Protein AF-A0A7C4UEJ5-F1 (afdb_monomer_lite)

Radius of gyration: 32.89 Å; chains: 1; bounding box: 88×73×92 Å

Structure (mmCIF, N/CA/C/O backbone):
data_AF-A0A7C4UEJ5-F1
#
_entry.id   AF-A0A7C4UEJ5-F1
#
loop_
_atom_site.group_PDB
_atom_site.id
_atom_site.type_symbol
_atom_site.label_atom_id
_atom_site.label_alt_id
_atom_site.label_comp_id
_atom_site.label_asym_id
_atom_site.label_entity_id
_atom_site.label_seq_id
_atom_site.pdbx_PDB_ins_code
_atom_site.Cartn_x
_atom_site.Cartn_y
_atom_site.Cartn_z
_atom_site.occupancy
_atom_site.B_iso_or_equiv
_atom_site.auth_seq_id
_atom_site.auth_comp_id
_atom_site.auth_asym_id
_atom_site.auth_atom_id
_atom_site.pdbx_PDB_model_num
ATOM 1 N N . MET A 1 1 ? 24.994 17.354 15.025 1.00 53.81 1 MET A N 1
ATOM 2 C CA . MET A 1 1 ? 23.562 16.994 14.933 1.00 53.81 1 MET A CA 1
ATOM 3 C C . MET A 1 1 ? 23.304 15.938 15.990 1.00 53.81 1 MET A C 1
ATOM 5 O O . MET A 1 1 ? 24.002 14.934 15.973 1.00 53.81 1 MET A O 1
ATOM 9 N N . LEU A 1 2 ? 22.410 16.192 16.947 1.00 76.69 2 LEU A N 1
ATOM 10 C CA . LEU A 1 2 ? 22.119 15.233 18.018 1.00 76.69 2 LEU A CA 1
ATOM 11 C C . LEU A 1 2 ? 21.374 14.023 17.437 1.00 76.69 2 LEU A C 1
ATOM 13 O O . LEU A 1 2 ? 20.457 14.191 16.628 1.00 76.69 2 LEU A O 1
ATOM 17 N N . THR A 1 3 ? 21.789 12.815 17.819 1.00 83.62 3 THR A N 1
ATOM 18 C CA . THR A 1 3 ? 21.163 11.562 17.383 1.00 83.62 3 THR A CA 1
ATOM 19 C C . THR A 1 3 ? 19.689 11.563 17.802 1.00 83.62 3 THR A C 1
ATOM 21 O O . THR A 1 3 ? 19.404 11.797 18.979 1.00 83.62 3 THR A O 1
ATOM 24 N N . PRO A 1 4 ? 18.731 11.341 16.882 1.00 90.75 4 PRO A N 1
ATOM 25 C CA . PRO A 1 4 ? 17.319 11.310 17.239 1.00 90.75 4 PRO A CA 1
ATOM 26 C C . PRO A 1 4 ? 17.048 10.161 18.216 1.00 90.75 4 PRO A C 1
ATOM 28 O O . PRO A 1 4 ? 17.445 9.024 17.966 1.00 90.75 4 PRO A O 1
ATOM 31 N N . VAL A 1 5 ? 16.363 10.451 19.323 1.00 95.62 5 VAL A N 1
ATOM 32 C CA . VAL A 1 5 ? 15.940 9.423 20.280 1.00 95.62 5 VAL A CA 1
ATOM 33 C C . VAL A 1 5 ? 14.617 8.841 19.800 1.00 95.62 5 VAL A C 1
ATOM 35 O O . VAL A 1 5 ? 13.643 9.569 19.621 1.00 95.62 5 VAL A O 1
ATOM 38 N N . ILE A 1 6 ? 14.587 7.531 19.574 1.00 96.19 6 ILE A N 1
ATOM 39 C CA . ILE A 1 6 ? 13.392 6.802 19.144 1.00 96.19 6 ILE A CA 1
ATOM 40 C C . ILE A 1 6 ? 12.790 6.100 20.361 1.00 96.19 6 ILE A C 1
ATOM 42 O O . ILE A 1 6 ? 13.509 5.487 21.155 1.00 96.19 6 ILE A O 1
ATOM 46 N N . CYS A 1 7 ? 11.473 6.189 20.525 1.00 95.44 7 CYS A N 1
ATOM 47 C CA . CYS A 1 7 ? 10.776 5.491 21.589 1.00 95.44 7 CYS A CA 1
ATOM 48 C C . CYS A 1 7 ? 10.843 3.968 21.387 1.00 95.44 7 CYS A C 1
ATOM 50 O O . CYS A 1 7 ? 10.440 3.461 20.348 1.00 95.44 7 CYS A O 1
ATOM 52 N N . ARG A 1 8 ? 11.268 3.218 22.409 1.00 93.62 8 ARG A N 1
ATOM 53 C CA . ARG A 1 8 ? 11.261 1.744 22.425 1.00 93.62 8 ARG A CA 1
ATOM 54 C C . ARG A 1 8 ? 9.856 1.133 22.461 1.00 93.62 8 ARG A C 1
ATOM 56 O O . ARG A 1 8 ? 9.724 -0.057 22.215 1.00 93.62 8 ARG A O 1
ATOM 63 N N . GLY A 1 9 ? 8.844 1.922 22.826 1.00 89.25 9 GLY A N 1
ATOM 64 C CA . GLY A 1 9 ? 7.444 1.502 22.855 1.00 89.25 9 GLY A CA 1
ATOM 65 C C . GLY A 1 9 ? 6.787 1.627 21.484 1.00 89.25 9 GLY A C 1
ATOM 66 O O . GLY A 1 9 ? 6.533 0.622 20.837 1.00 89.25 9 GLY A O 1
ATOM 67 N N . CYS A 1 10 ? 6.527 2.861 21.042 1.00 88.00 10 CYS A N 1
ATOM 68 C CA . CYS A 1 10 ? 5.802 3.131 19.793 1.00 88.00 10 CYS A CA 1
ATOM 69 C C . CYS A 1 10 ? 6.692 3.379 18.563 1.00 88.00 10 CYS A C 1
ATOM 71 O O . CYS A 1 10 ? 6.177 3.580 17.469 1.00 88.00 10 CYS A O 1
ATOM 73 N N . GLY A 1 11 ? 8.021 3.435 18.704 1.00 88.31 11 GLY A N 1
ATOM 74 C CA . GLY A 1 11 ? 8.919 3.722 17.577 1.00 88.31 11 GLY A CA 1
ATOM 75 C C . GLY A 1 11 ? 8.883 5.170 17.071 1.00 88.31 11 GLY A C 1
ATOM 76 O O . GLY A 1 11 ? 9.598 5.500 16.125 1.00 88.31 11 GLY A O 1
ATOM 77 N N . GLN A 1 12 ? 8.096 6.057 17.685 1.00 91.50 12 GLN A N 1
ATOM 78 C CA . GLN A 1 12 ? 8.082 7.470 17.314 1.00 91.50 12 GLN A CA 1
ATOM 79 C C . GLN A 1 12 ? 9.347 8.199 17.783 1.00 91.50 12 GLN A C 1
ATOM 81 O O . GLN A 1 12 ? 9.970 7.845 18.791 1.00 91.50 12 GLN A O 1
ATOM 86 N N . ARG A 1 13 ? 9.725 9.252 17.052 1.00 95.25 13 ARG A N 1
ATOM 87 C CA . ARG A 1 13 ? 10.823 10.144 17.435 1.00 95.25 13 ARG A CA 1
ATOM 88 C C . ARG A 1 13 ? 10.389 10.989 18.633 1.00 95.25 13 ARG A C 1
ATOM 90 O O . ARG A 1 13 ? 9.375 11.670 18.568 1.00 95.25 13 ARG A O 1
ATOM 97 N N . LEU A 1 14 ? 11.164 10.947 19.711 1.00 96.44 14 LEU A N 1
ATOM 98 C CA . LEU A 1 14 ? 10.897 11.719 20.920 1.00 96.44 14 LEU A CA 1
ATOM 99 C C . LEU A 1 14 ? 11.497 13.118 20.793 1.00 96.44 14 LEU A C 1
ATOM 101 O O . LEU A 1 14 ? 12.710 13.267 20.623 1.00 96.44 14 LEU A O 1
ATOM 105 N N . GLU A 1 15 ? 10.648 14.133 20.911 1.00 95.38 15 GLU A N 1
ATOM 106 C CA . GLU A 1 15 ? 11.082 15.510 21.128 1.00 95.38 15 GLU A CA 1
ATOM 107 C C . GLU A 1 15 ? 11.466 15.674 22.601 1.00 95.38 15 GLU A C 1
ATOM 109 O O . GLU A 1 15 ? 10.699 15.331 23.503 1.00 95.38 15 GLU A O 1
ATOM 114 N N . ILE A 1 16 ? 12.694 16.126 22.852 1.00 95.44 16 ILE A N 1
ATOM 115 C CA . ILE A 1 16 ? 13.196 16.349 24.209 1.00 95.44 16 ILE A CA 1
ATOM 116 C C . ILE A 1 16 ? 12.851 17.793 24.573 1.00 95.44 16 ILE A C 1
ATOM 118 O O . ILE A 1 16 ? 13.359 18.691 23.900 1.00 95.44 16 ILE A O 1
ATOM 122 N N . PRO A 1 17 ? 12.020 18.034 25.603 1.00 92.81 17 PRO A N 1
ATOM 123 C CA . PRO A 1 17 ? 11.699 19.387 26.036 1.00 92.81 17 PRO A CA 1
ATOM 124 C C . PRO A 1 17 ? 12.971 20.157 26.393 1.00 92.81 17 PRO A C 1
ATOM 126 O O . PRO A 1 17 ? 13.898 19.597 26.993 1.00 92.81 17 PRO A O 1
ATOM 129 N N . GLU A 1 18 ? 13.008 21.443 26.054 1.00 88.94 18 GLU A N 1
ATOM 130 C CA . GLU A 1 18 ? 14.111 22.317 26.445 1.00 88.94 18 GLU A CA 1
ATOM 131 C C . GLU A 1 18 ? 14.251 22.325 27.978 1.00 88.94 18 GLU A C 1
ATOM 133 O O . GLU A 1 18 ? 13.270 22.456 28.710 1.00 88.94 18 GLU A O 1
ATOM 138 N N . GLY A 1 19 ? 15.471 22.102 28.479 1.00 87.75 19 GLY A N 1
ATOM 139 C CA . GLY A 1 19 ? 15.749 22.012 29.919 1.00 87.75 19 GLY A CA 1
ATOM 140 C C . GLY A 1 19 ? 15.538 20.632 30.567 1.00 87.75 19 GLY A C 1
ATOM 141 O O . GLY A 1 19 ? 15.726 20.495 31.778 1.00 87.75 19 GLY A O 1
ATOM 142 N N . HIS A 1 20 ? 15.198 19.579 29.811 1.00 93.12 20 HIS A N 1
ATOM 143 C CA . HIS A 1 20 ? 15.070 18.228 30.376 1.00 93.12 20 HIS A CA 1
ATOM 144 C C . HIS A 1 20 ? 16.437 17.627 30.747 1.00 93.12 20 HIS A C 1
ATOM 146 O O . HIS A 1 20 ? 17.209 17.216 29.887 1.00 93.12 20 HIS A O 1
ATOM 152 N N . SER A 1 21 ? 16.735 17.531 32.045 1.00 92.62 21 SER A N 1
ATOM 153 C CA . SER A 1 21 ? 18.043 17.081 32.564 1.00 92.62 21 SER A CA 1
ATOM 154 C C . SER A 1 21 ? 18.073 15.634 33.083 1.00 92.62 21 SER A C 1
ATOM 156 O O . SER A 1 21 ? 19.119 15.138 33.517 1.00 92.62 21 SER A O 1
ATOM 158 N N . ARG A 1 22 ? 16.934 14.930 33.063 1.00 95.69 22 ARG A N 1
ATOM 159 C CA . ARG A 1 22 ? 16.818 13.556 33.581 1.00 95.69 22 ARG A CA 1
ATOM 160 C C . ARG A 1 22 ? 17.254 12.536 32.530 1.00 95.69 22 ARG A C 1
ATOM 162 O O . ARG A 1 22 ? 16.922 12.666 31.361 1.00 95.69 22 ARG A O 1
ATOM 169 N N . SER A 1 23 ? 17.899 11.451 32.961 1.00 96.69 23 SER A N 1
ATOM 170 C CA . SER A 1 23 ? 18.338 10.351 32.080 1.00 96.69 23 SER A CA 1
ATOM 171 C C . SER A 1 23 ? 17.195 9.536 31.461 1.00 96.69 23 SER A C 1
ATOM 173 O O . SER A 1 23 ? 17.426 8.753 30.543 1.00 96.69 23 SER A O 1
ATOM 175 N N . LYS A 1 24 ? 15.964 9.707 31.957 1.00 97.19 24 LYS A N 1
ATOM 176 C CA . LYS A 1 24 ? 14.761 9.033 31.464 1.00 97.19 24 LYS A CA 1
ATOM 177 C C . LYS A 1 24 ? 13.768 10.064 30.941 1.00 97.19 24 LYS A C 1
ATOM 179 O O . LYS A 1 24 ? 13.490 11.053 31.622 1.00 97.19 24 LYS A O 1
ATOM 184 N N . LEU A 1 25 ? 13.212 9.810 29.761 1.00 96.94 25 LEU A N 1
ATOM 185 C CA . LEU A 1 25 ? 12.148 10.601 29.149 1.00 96.94 25 LEU A CA 1
ATOM 186 C C . LEU A 1 25 ? 10.919 9.714 28.937 1.00 96.94 25 LEU A C 1
ATOM 188 O O . LEU A 1 25 ? 11.020 8.613 28.392 1.00 96.94 25 LEU A O 1
ATOM 192 N N . ARG A 1 26 ? 9.753 10.182 29.382 1.00 97.00 26 ARG A N 1
ATOM 193 C CA . ARG A 1 26 ? 8.483 9.491 29.147 1.00 97.00 26 ARG A CA 1
ATOM 194 C C . ARG A 1 26 ? 7.975 9.859 27.756 1.00 97.00 26 ARG A C 1
ATOM 196 O O . ARG A 1 26 ? 7.898 11.040 27.441 1.00 97.00 26 ARG A O 1
ATOM 203 N N . CYS A 1 27 ? 7.638 8.868 26.934 1.00 95.19 27 CYS A N 1
ATOM 204 C CA . CYS A 1 27 ? 6.994 9.121 25.647 1.00 95.19 27 CYS A CA 1
ATOM 205 C C . CYS A 1 27 ? 5.613 9.755 25.861 1.00 95.19 27 CYS A C 1
ATOM 207 O O . CYS A 1 27 ? 4.838 9.236 26.667 1.00 95.19 27 CYS A O 1
ATOM 209 N N . ALA A 1 28 ? 5.319 10.848 25.150 1.00 94.06 28 ALA A N 1
ATOM 210 C CA . ALA A 1 28 ? 4.027 11.530 25.225 1.00 94.06 28 ALA A CA 1
ATOM 211 C C . ALA A 1 28 ? 2.875 10.660 24.689 1.00 94.06 28 ALA A C 1
ATOM 213 O O . ALA A 1 28 ? 1.790 10.689 25.259 1.00 94.06 28 ALA A O 1
ATOM 214 N N . GLU A 1 29 ? 3.143 9.835 23.672 1.00 90.81 29 GLU A N 1
ATOM 215 C CA . GLU A 1 29 ? 2.134 8.985 23.031 1.00 90.81 29 GLU A CA 1
ATOM 216 C C . GLU A 1 29 ? 1.874 7.694 23.818 1.00 90.81 29 GLU A C 1
ATOM 218 O O . GLU A 1 29 ? 0.768 7.439 24.285 1.00 90.81 29 GLU A O 1
ATOM 223 N N . CYS A 1 30 ? 2.908 6.868 24.025 1.00 88.69 30 CYS A N 1
ATOM 224 C CA . CYS A 1 30 ? 2.725 5.525 24.587 1.00 88.69 30 CYS A CA 1
ATOM 225 C C . CYS A 1 30 ? 3.049 5.417 26.087 1.00 88.69 30 CYS A C 1
ATOM 227 O O . CYS A 1 30 ? 2.926 4.346 26.678 1.00 88.69 30 CYS A O 1
ATOM 229 N N . GLY A 1 31 ? 3.539 6.490 26.718 1.00 93.56 31 GLY A N 1
ATOM 230 C CA . GLY A 1 31 ? 3.836 6.531 28.153 1.00 93.56 31 GLY A CA 1
ATOM 231 C C . GLY A 1 31 ? 5.050 5.714 28.620 1.00 93.56 31 GLY A C 1
ATOM 232 O O . GLY A 1 31 ? 5.366 5.762 29.811 1.00 93.56 31 GLY A O 1
ATOM 233 N N . VAL A 1 32 ? 5.741 4.997 27.725 1.00 96.25 32 VAL A N 1
ATOM 234 C CA . VAL A 1 32 ? 6.940 4.197 28.038 1.00 96.25 32 VAL A CA 1
ATOM 235 C C . VAL A 1 32 ? 8.116 5.116 28.372 1.00 96.25 32 VAL A C 1
ATOM 237 O O . VAL A 1 32 ? 8.336 6.133 27.708 1.00 96.25 32 VAL A O 1
ATOM 240 N N . PHE A 1 33 ? 8.893 4.754 29.393 1.00 97.25 33 PHE A N 1
ATOM 241 C CA . PHE A 1 33 ? 10.129 5.453 29.743 1.00 97.25 33 PHE A CA 1
ATOM 242 C C . PHE A 1 33 ? 11.281 4.997 28.848 1.00 97.25 33 PHE A C 1
ATOM 244 O O . PHE A 1 33 ? 11.581 3.809 28.757 1.00 97.25 33 PHE A O 1
ATOM 251 N N . ASN A 1 34 ? 11.945 5.959 28.217 1.00 97.38 34 ASN A N 1
ATOM 252 C CA . ASN A 1 34 ? 13.088 5.745 27.342 1.00 97.38 34 ASN A CA 1
ATOM 253 C C . ASN A 1 34 ? 14.333 6.324 28.002 1.00 97.38 34 ASN A C 1
ATOM 255 O O . ASN A 1 34 ? 14.299 7.434 28.534 1.00 97.38 34 ASN A O 1
ATOM 259 N N . GLU A 1 35 ? 15.421 5.562 27.987 1.00 97.25 35 GLU A N 1
ATOM 260 C CA . GLU A 1 35 ? 16.714 6.022 28.485 1.00 97.25 35 GLU A CA 1
ATOM 261 C C . GLU A 1 35 ? 17.403 6.851 27.401 1.00 97.25 35 GLU A C 1
ATOM 263 O O . GLU A 1 35 ? 17.569 6.396 26.268 1.00 97.25 35 GLU A O 1
ATOM 268 N N . LEU A 1 36 ? 17.772 8.082 27.748 1.00 96.94 36 LEU A N 1
ATOM 269 C CA . LEU A 1 36 ? 18.525 8.966 26.869 1.00 96.94 36 LEU A CA 1
ATOM 270 C C . LEU A 1 36 ? 20.002 8.526 26.850 1.00 96.94 36 LEU A C 1
ATOM 272 O O . LEU A 1 36 ? 20.541 8.182 27.907 1.00 96.94 36 LEU A O 1
ATOM 276 N N . PRO A 1 37 ? 20.684 8.545 25.688 1.00 95.69 37 PRO A N 1
ATOM 277 C CA . PRO A 1 37 ? 22.125 8.306 25.619 1.00 95.69 37 PRO A CA 1
ATOM 278 C C . PRO A 1 37 ? 22.892 9.256 26.548 1.00 95.69 37 PRO A C 1
ATOM 280 O O . PRO A 1 37 ? 22.548 10.436 26.635 1.00 95.69 37 PRO A O 1
ATOM 283 N N . LYS A 1 38 ? 23.939 8.762 27.221 1.00 95.25 38 LYS A N 1
ATOM 284 C CA . LYS A 1 38 ? 24.720 9.557 28.189 1.00 95.25 38 LYS A CA 1
ATOM 285 C C . LYS A 1 38 ? 25.264 10.847 27.567 1.00 95.25 38 LYS A C 1
ATOM 287 O O . LYS A 1 38 ? 25.046 11.911 28.131 1.00 95.25 38 LYS A O 1
ATOM 292 N N . ASP A 1 39 ? 25.807 10.763 26.353 1.00 94.88 39 ASP A N 1
ATOM 293 C CA . ASP A 1 39 ? 26.353 11.910 25.611 1.00 94.88 39 ASP A CA 1
ATOM 294 C C . ASP A 1 39 ? 25.321 13.035 25.406 1.00 94.88 39 ASP A C 1
ATOM 296 O O . ASP A 1 39 ? 25.647 14.220 25.460 1.00 94.88 39 ASP A O 1
ATOM 300 N N . LEU A 1 40 ? 24.050 12.670 25.205 1.00 94.12 40 LEU A N 1
ATOM 301 C CA . LEU A 1 40 ? 22.951 13.617 25.029 1.00 94.12 40 LEU A CA 1
ATOM 302 C C . LEU A 1 40 ? 22.553 14.269 26.357 1.00 94.12 40 LEU A C 1
ATOM 304 O O . LEU A 1 40 ? 22.293 15.468 26.403 1.00 94.12 40 LEU A O 1
ATOM 308 N N . VAL A 1 41 ? 22.534 13.487 27.439 1.00 95.00 41 VAL A N 1
ATOM 309 C CA . VAL A 1 41 ? 22.268 13.989 28.795 1.00 95.00 41 VAL A CA 1
ATOM 310 C C . VAL A 1 41 ? 23.369 14.955 29.233 1.00 95.00 41 VAL A C 1
ATOM 312 O O . VAL A 1 41 ? 23.067 16.004 29.797 1.00 95.00 41 VAL A O 1
ATOM 315 N N . ASP A 1 42 ? 24.629 14.638 28.945 1.00 94.69 42 ASP A N 1
ATOM 316 C CA . ASP A 1 42 ? 25.767 15.490 29.288 1.00 94.69 42 ASP A CA 1
ATOM 317 C C . ASP A 1 42 ? 25.762 16.788 28.465 1.00 94.69 42 ASP A C 1
ATOM 319 O O . ASP A 1 42 ? 26.010 17.859 29.018 1.00 94.69 42 ASP A O 1
ATOM 323 N N . HIS A 1 43 ? 25.363 16.731 27.188 1.00 92.69 43 HIS A N 1
ATOM 324 C CA . HIS A 1 43 ? 25.160 17.921 26.354 1.00 92.69 43 HIS A CA 1
ATOM 325 C C . HIS A 1 43 ? 24.017 18.824 26.858 1.00 92.69 43 HIS A C 1
ATOM 327 O O . HIS A 1 43 ? 24.131 20.047 26.830 1.00 92.69 43 HIS A O 1
ATOM 333 N N . LEU A 1 44 ? 22.903 18.247 27.322 1.00 92.69 44 LEU A N 1
ATOM 334 C CA . LEU A 1 44 ? 21.782 19.013 27.888 1.00 92.69 44 LEU A CA 1
ATOM 335 C C . LEU A 1 44 ? 22.138 19.650 29.237 1.00 92.69 44 LEU A C 1
ATOM 337 O O . LEU A 1 44 ? 21.632 20.717 29.572 1.00 92.69 44 LEU A O 1
ATOM 341 N N . LYS A 1 45 ? 23.026 19.014 30.008 1.00 93.19 45 LYS A N 1
ATOM 342 C CA . LYS A 1 45 ? 23.544 19.572 31.263 1.00 93.19 45 LYS A CA 1
ATOM 343 C C . LYS A 1 45 ? 24.555 20.693 31.044 1.00 93.19 45 LYS A C 1
ATOM 345 O O . LYS A 1 45 ? 24.582 21.619 31.846 1.00 93.19 45 LYS A O 1
ATOM 350 N N . SER A 1 46 ? 25.390 20.606 30.007 1.00 93.44 46 SER A N 1
ATOM 351 C CA . SER A 1 46 ? 26.399 21.631 29.711 1.00 93.44 46 SER A CA 1
ATOM 352 C C . SER A 1 46 ? 25.820 22.868 29.024 1.00 93.44 46 SER A C 1
ATOM 354 O O . SER A 1 46 ? 26.376 23.950 29.177 1.00 93.44 46 SER A O 1
ATOM 356 N N . ASN A 1 47 ? 24.685 22.724 28.336 1.00 90.69 47 ASN A N 1
ATOM 357 C CA . ASN A 1 47 ? 23.933 23.819 27.726 1.00 90.69 47 ASN A CA 1
ATOM 358 C C . ASN A 1 47 ? 22.530 23.927 28.345 1.00 90.69 47 ASN A C 1
ATOM 360 O O . ASN A 1 47 ? 21.546 23.579 27.682 1.00 90.69 47 ASN A O 1
ATOM 364 N N . PRO A 1 48 ? 22.405 24.378 29.610 1.00 84.38 48 PRO A N 1
ATOM 365 C CA . PRO A 1 48 ? 21.097 24.645 30.186 1.00 84.38 48 PRO A CA 1
ATOM 366 C C . PRO A 1 48 ? 20.401 25.714 29.341 1.00 84.38 48 PRO A C 1
ATOM 368 O O . PRO A 1 48 ? 20.973 26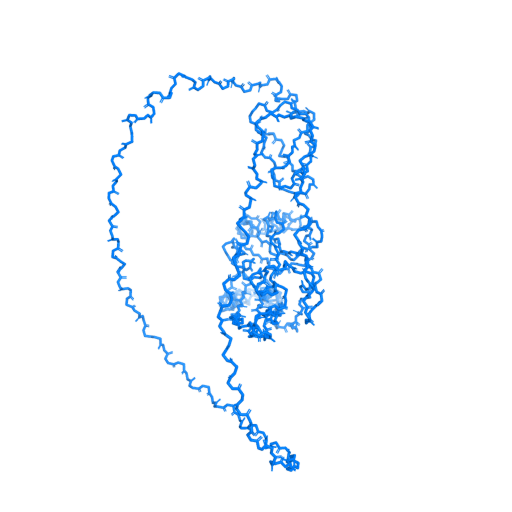.773 29.074 1.00 84.38 48 PRO A O 1
ATOM 371 N N . ALA A 1 49 ? 19.175 25.422 28.901 1.00 82.44 49 ALA A N 1
ATOM 372 C CA . ALA A 1 49 ? 18.341 26.422 28.249 1.00 82.44 49 ALA A CA 1
ATOM 373 C C . ALA A 1 49 ? 18.244 27.654 29.170 1.00 82.44 49 ALA A C 1
ATOM 375 O O . ALA A 1 49 ? 18.164 27.476 30.394 1.00 82.44 49 ALA A O 1
ATOM 376 N N . PRO A 1 50 ? 18.292 28.884 28.623 1.00 80.88 50 PRO A N 1
ATOM 377 C CA . PRO A 1 50 ? 18.105 30.082 29.426 1.00 80.88 50 PRO A CA 1
ATOM 378 C C . PRO A 1 50 ? 16.812 29.916 30.221 1.00 80.88 50 PRO A C 1
ATOM 380 O O . PRO A 1 50 ? 15.784 29.540 29.655 1.00 80.88 50 PRO A O 1
ATOM 383 N N . ALA A 1 51 ? 16.898 30.106 31.542 1.00 73.94 51 ALA A N 1
ATOM 384 C CA . ALA A 1 51 ? 15.746 29.959 32.420 1.00 73.94 51 ALA A CA 1
ATOM 385 C C . ALA A 1 51 ? 14.588 30.770 31.822 1.00 73.94 51 ALA A C 1
ATOM 387 O O . ALA A 1 51 ? 14.830 31.916 31.428 1.00 73.94 51 ALA A O 1
ATOM 388 N N . PRO A 1 52 ? 13.375 30.195 31.700 1.00 69.44 52 PRO A N 1
ATOM 389 C CA . PRO A 1 52 ? 12.237 30.938 31.191 1.00 69.44 52 PRO A CA 1
ATOM 390 C C . PRO A 1 52 ? 12.106 32.182 32.061 1.00 69.44 52 PRO A C 1
ATOM 392 O O . PRO A 1 52 ? 11.845 32.081 33.260 1.00 69.44 52 PRO A O 1
ATOM 395 N N . THR A 1 53 ? 12.385 33.345 31.472 1.00 68.12 53 THR A N 1
ATOM 396 C CA . THR A 1 53 ? 12.163 34.639 32.109 1.00 68.12 53 THR A CA 1
ATOM 397 C C . THR A 1 53 ? 10.732 34.625 32.615 1.00 68.12 53 THR A C 1
ATOM 399 O O . THR A 1 53 ? 9.812 34.382 31.831 1.00 68.12 53 THR A O 1
ATOM 402 N N . SER A 1 54 ? 10.576 34.774 33.930 1.00 61.34 54 SER A N 1
ATOM 403 C CA . SER A 1 54 ? 9.298 34.741 34.631 1.00 61.34 54 SER A CA 1
ATOM 404 C C . SER A 1 54 ? 8.269 35.559 33.857 1.00 61.34 54 SER A C 1
ATOM 406 O O . SER A 1 54 ? 8.440 36.754 33.636 1.00 61.34 54 SER A O 1
ATOM 408 N N . ILE A 1 55 ? 7.202 34.890 33.422 1.00 59.19 55 ILE A N 1
ATOM 409 C CA . ILE A 1 55 ? 6.113 35.451 32.604 1.00 59.19 55 ILE A CA 1
ATOM 410 C C . ILE A 1 55 ? 5.282 36.489 33.398 1.00 59.19 55 ILE A C 1
ATOM 412 O O . ILE A 1 55 ? 4.352 37.093 32.870 1.00 59.19 55 ILE A O 1
ATOM 416 N N . GLU A 1 56 ? 5.637 36.753 34.656 1.00 58.28 56 GLU A N 1
ATOM 417 C CA . GLU A 1 56 ? 4.886 37.621 35.565 1.00 58.28 56 GLU A CA 1
ATOM 418 C C . GLU A 1 56 ? 4.906 39.111 35.168 1.00 58.28 56 GLU A C 1
ATOM 420 O O . GLU A 1 56 ? 3.962 39.816 35.511 1.00 58.28 56 GLU A O 1
ATOM 425 N N . ASP A 1 57 ? 5.854 39.574 34.341 1.00 55.94 57 ASP A N 1
ATOM 426 C CA . ASP A 1 57 ? 5.955 41.004 33.984 1.00 55.94 57 ASP A CA 1
ATOM 427 C C . ASP A 1 57 ? 5.314 41.409 32.637 1.00 55.94 57 ASP A C 1
ATOM 429 O O . ASP A 1 57 ? 5.283 42.593 32.315 1.00 55.94 57 ASP A O 1
ATOM 433 N N . ASN A 1 58 ? 4.757 40.481 31.840 1.00 53.03 58 ASN A N 1
ATOM 434 C CA . ASN A 1 58 ? 4.208 40.799 30.499 1.00 53.03 58 ASN A CA 1
ATOM 435 C C . ASN A 1 58 ? 2.721 40.451 30.290 1.00 53.03 58 ASN A C 1
ATOM 437 O O . ASN A 1 58 ? 2.205 40.542 29.175 1.00 53.03 58 ASN A O 1
ATOM 441 N N . ALA A 1 59 ? 1.990 40.093 31.349 1.00 55.34 59 ALA A N 1
ATOM 442 C CA . ALA A 1 59 ? 0.555 39.806 31.244 1.00 55.34 59 ALA A CA 1
ATOM 443 C C . ALA A 1 59 ? -0.310 41.057 30.972 1.00 55.34 59 ALA A C 1
ATOM 445 O O . ALA A 1 59 ? -1.436 40.924 30.495 1.00 55.34 59 ALA A O 1
ATOM 446 N N . ALA A 1 60 ? 0.202 42.264 31.243 1.00 57.62 60 ALA A N 1
ATOM 447 C CA . ALA A 1 60 ? -0.537 43.511 31.030 1.00 57.62 60 ALA A CA 1
ATOM 448 C C . ALA A 1 60 ? -0.519 43.995 29.565 1.00 57.62 60 ALA A C 1
ATOM 450 O O . ALA A 1 60 ? -1.523 44.532 29.102 1.00 57.62 60 ALA A O 1
ATOM 451 N N . ASP A 1 61 ? 0.561 43.750 28.814 1.00 55.41 61 ASP A N 1
ATOM 452 C CA . ASP A 1 61 ? 0.698 44.256 27.436 1.00 55.41 61 ASP A CA 1
ATOM 453 C C . ASP A 1 61 ? 0.015 43.367 26.379 1.00 55.41 61 ASP A C 1
ATOM 455 O O . ASP A 1 61 ? -0.371 43.840 25.313 1.00 55.41 61 ASP A O 1
ATOM 459 N N . LEU A 1 62 ? -0.236 42.086 26.673 1.00 56.75 62 LEU A N 1
ATOM 460 C CA . LEU A 1 62 ? -0.845 41.153 25.709 1.00 56.75 62 LEU A CA 1
ATOM 461 C C . LEU A 1 62 ? -2.381 41.239 25.607 1.00 56.75 62 LEU A C 1
ATOM 463 O O . LEU A 1 62 ? -2.981 40.560 24.772 1.00 56.75 62 LEU A O 1
ATOM 467 N N . LEU A 1 63 ? -3.032 42.077 26.422 1.00 58.66 63 LEU A N 1
ATOM 468 C CA . LEU A 1 63 ? -4.484 42.307 26.365 1.00 58.66 63 LEU A CA 1
ATOM 469 C C . LEU A 1 63 ? -4.884 43.555 25.557 1.00 58.66 63 LEU A C 1
ATOM 471 O O . LEU A 1 63 ? -6.066 43.704 25.250 1.00 58.66 63 LEU A O 1
ATOM 475 N N . ALA A 1 64 ? -3.939 44.422 25.177 1.00 59.12 64 ALA A N 1
ATOM 476 C CA . ALA A 1 64 ? -4.243 45.685 24.495 1.00 59.12 64 ALA A CA 1
ATOM 477 C C . ALA A 1 64 ? -4.354 45.575 22.960 1.00 59.12 64 ALA A C 1
ATOM 479 O O . ALA A 1 64 ? -4.958 46.444 22.338 1.00 59.12 64 ALA A O 1
ATOM 480 N N . ASP A 1 65 ? -3.842 44.498 22.355 1.00 51.81 65 ASP A N 1
ATOM 481 C CA . ASP A 1 65 ? -3.649 44.404 20.898 1.00 51.81 65 ASP A CA 1
ATOM 482 C C . ASP A 1 65 ? -4.503 43.325 20.207 1.00 51.81 65 ASP A C 1
ATOM 484 O O . ASP A 1 65 ? -4.159 42.828 19.134 1.00 51.81 65 ASP A O 1
ATOM 488 N N . GLN A 1 66 ? -5.656 42.949 20.777 1.00 53.06 66 GLN A N 1
ATOM 489 C CA . GLN A 1 66 ? -6.626 42.141 20.027 1.00 53.06 66 GLN A CA 1
ATOM 490 C C . GLN A 1 66 ? -7.375 43.024 19.013 1.00 53.06 66 GLN A C 1
ATOM 492 O O . GLN A 1 66 ? -8.212 43.837 19.417 1.00 53.06 66 GLN A O 1
ATOM 497 N N . PRO A 1 67 ? -7.143 42.874 17.692 1.00 60.91 67 PRO A N 1
ATOM 498 C CA . PRO A 1 67 ? -7.935 43.583 16.700 1.00 60.91 67 PRO A CA 1
ATOM 499 C C . PRO A 1 67 ? -9.405 43.145 16.801 1.00 60.91 67 PRO A C 1
ATOM 501 O O . PRO A 1 67 ? -9.686 41.979 17.103 1.00 60.91 67 PRO A O 1
ATOM 504 N N . PRO A 1 68 ? -10.362 44.048 16.523 1.00 59.25 68 PRO A N 1
ATOM 505 C CA . PRO A 1 68 ? -11.780 43.753 16.654 1.00 59.25 68 PRO A CA 1
ATOM 506 C C . PRO A 1 68 ? -12.146 42.525 15.820 1.00 59.25 68 PRO A C 1
ATOM 508 O O . PRO A 1 68 ? -11.864 42.451 14.621 1.00 59.25 68 PRO A O 1
ATOM 511 N N . VAL A 1 69 ? -12.786 41.559 16.482 1.00 51.31 69 VAL A N 1
ATOM 512 C CA . VAL A 1 69 ? -13.296 40.322 15.891 1.00 51.31 69 VAL A CA 1
ATOM 513 C C . VAL A 1 69 ? -14.158 40.677 14.681 1.00 51.31 69 VAL A C 1
ATOM 515 O O . VAL A 1 69 ? -15.284 41.160 14.801 1.00 51.31 69 VAL A O 1
ATOM 518 N N . ARG A 1 70 ? -13.599 40.456 13.488 1.00 53.53 70 ARG A N 1
ATOM 519 C CA . ARG A 1 70 ? -14.265 40.687 12.208 1.00 53.53 70 ARG A CA 1
ATOM 520 C C . ARG A 1 70 ? -15.527 39.830 12.166 1.00 53.53 70 ARG A C 1
ATOM 522 O O . ARG A 1 70 ? -15.449 38.601 12.187 1.00 53.53 70 ARG A O 1
ATOM 529 N N . ALA A 1 71 ? -16.684 40.491 12.127 1.00 52.00 71 ALA A N 1
ATOM 530 C CA . ALA A 1 71 ? -17.988 39.851 12.033 1.00 52.00 71 ALA A CA 1
ATOM 531 C C . ALA A 1 71 ? -17.981 38.783 10.927 1.00 52.00 71 ALA A C 1
ATOM 533 O O . ALA A 1 71 ? -17.547 39.048 9.803 1.00 52.00 71 ALA A O 1
ATOM 534 N N . LYS A 1 72 ? -18.441 37.570 11.267 1.00 48.81 72 LYS A N 1
ATOM 535 C CA . LYS A 1 72 ? -18.568 36.428 10.351 1.00 48.81 72 LYS A CA 1
ATOM 536 C C . LYS A 1 72 ? -19.338 36.852 9.101 1.00 48.81 72 LYS A C 1
ATOM 538 O O . LYS A 1 72 ? -20.565 36.904 9.094 1.00 48.81 72 LYS A O 1
ATOM 543 N N . GLN A 1 73 ? -18.601 37.118 8.030 1.00 48.59 73 GLN A N 1
ATOM 544 C CA . GLN A 1 73 ? -19.156 37.319 6.706 1.00 48.59 73 GLN A CA 1
ATOM 545 C C . GLN A 1 73 ? -19.690 35.960 6.237 1.00 48.59 73 GLN A C 1
ATOM 547 O O . GLN A 1 73 ? -18.931 35.007 6.047 1.00 48.59 73 GLN A O 1
ATOM 552 N N . LYS A 1 74 ? -21.019 35.856 6.141 1.00 49.16 74 LYS A N 1
ATOM 553 C CA . LYS A 1 74 ? -21.752 34.704 5.610 1.00 49.16 74 LYS A CA 1
ATOM 554 C C . LYS A 1 74 ? -21.258 34.453 4.185 1.00 49.16 74 LYS A C 1
ATOM 556 O O . LYS A 1 74 ? -21.638 35.156 3.256 1.00 49.16 74 LYS A O 1
ATOM 561 N N . ARG A 1 75 ? -20.343 33.495 4.037 1.00 45.91 75 ARG A N 1
ATOM 562 C CA . ARG A 1 75 ? -19.802 33.076 2.746 1.00 45.91 75 ARG A CA 1
ATOM 563 C C . ARG A 1 75 ? -20.917 32.347 2.000 1.00 45.91 75 ARG A C 1
ATOM 565 O O . ARG A 1 75 ? -21.185 31.182 2.280 1.00 45.91 75 ARG A O 1
ATOM 572 N N . GLU A 1 76 ? -21.590 33.055 1.098 1.00 45.59 76 GLU A N 1
ATOM 573 C CA . GLU A 1 76 ? -22.381 32.431 0.042 1.00 45.59 76 GLU A CA 1
ATOM 574 C C . GLU A 1 76 ? -21.449 31.523 -0.757 1.00 45.59 76 GLU A C 1
ATOM 576 O O . GLU A 1 76 ? -20.459 31.957 -1.348 1.00 45.59 76 GLU A O 1
ATOM 581 N N . VAL A 1 77 ? -21.726 30.226 -0.677 1.00 50.19 77 VAL A N 1
ATOM 582 C CA . VAL A 1 77 ? -21.073 29.214 -1.495 1.00 50.19 77 VAL A CA 1
ATOM 583 C C . VAL A 1 77 ? -21.587 29.428 -2.920 1.00 50.19 77 VAL A C 1
ATOM 585 O O . VAL A 1 77 ? -22.802 29.358 -3.120 1.00 50.19 77 VAL A O 1
ATOM 588 N N . PRO A 1 78 ? -20.720 29.707 -3.911 1.00 45.88 78 PRO A N 1
ATOM 589 C CA . PRO A 1 78 ? -21.149 29.781 -5.297 1.00 45.88 78 PRO A CA 1
ATOM 590 C C . PRO A 1 78 ? -21.756 28.436 -5.679 1.00 45.88 78 PRO A C 1
ATOM 592 O O . PRO A 1 78 ? -21.141 27.393 -5.452 1.00 45.88 78 PRO A O 1
ATOM 595 N N . ALA A 1 79 ? -22.966 28.463 -6.233 1.00 50.19 79 ALA A N 1
ATOM 596 C CA . ALA A 1 79 ? -23.619 27.294 -6.792 1.00 50.19 79 ALA A CA 1
ATOM 597 C C . ALA A 1 79 ? -22.743 26.729 -7.919 1.00 50.19 79 ALA A C 1
ATOM 599 O O . ALA A 1 79 ? -22.759 27.214 -9.050 1.00 50.19 79 ALA A O 1
ATOM 600 N N . THR A 1 80 ? -21.937 25.721 -7.594 1.00 42.12 80 THR A N 1
ATOM 601 C CA . THR A 1 80 ? -21.185 24.955 -8.578 1.00 42.12 80 THR A CA 1
ATOM 602 C C . THR A 1 80 ? -22.203 24.215 -9.433 1.00 42.12 80 THR A C 1
ATOM 604 O O . THR A 1 80 ? -22.871 23.297 -8.959 1.00 42.12 80 THR A O 1
ATOM 607 N N . ALA A 1 81 ? -22.356 24.661 -10.678 1.00 45.81 81 ALA A N 1
ATOM 608 C CA . ALA A 1 81 ? -23.197 24.023 -11.673 1.00 45.81 81 ALA A CA 1
ATOM 609 C C . ALA A 1 81 ? -22.796 22.548 -11.809 1.00 45.81 81 ALA A C 1
ATOM 611 O O . ALA A 1 81 ? -21.701 22.214 -12.264 1.00 45.81 81 ALA A O 1
ATOM 612 N N . SER A 1 82 ? -23.692 21.671 -11.366 1.00 46.72 82 SER A N 1
ATOM 613 C CA . SER A 1 82 ? -23.588 20.227 -11.496 1.00 46.72 82 SER A CA 1
ATOM 614 C C . SER A 1 82 ? -23.456 19.871 -12.974 1.00 46.72 82 SER A C 1
ATOM 616 O O . SER A 1 82 ? -24.382 20.086 -13.758 1.00 46.72 82 SER A O 1
ATOM 618 N N . ALA A 1 83 ? -22.309 19.320 -13.363 1.00 46.09 83 ALA A N 1
ATOM 619 C CA . ALA A 1 83 ? -22.157 18.690 -14.666 1.00 46.09 83 ALA A CA 1
ATOM 620 C C . ALA A 1 83 ? -23.213 17.573 -14.823 1.00 46.09 83 ALA A C 1
ATOM 622 O O . ALA A 1 83 ? -23.485 16.854 -13.853 1.00 46.09 83 ALA A O 1
ATOM 623 N N . PRO A 1 84 ? -23.825 17.406 -16.010 1.00 47.09 84 PRO A N 1
ATOM 624 C CA . PRO A 1 84 ? -24.835 16.383 -16.232 1.00 47.09 84 PRO A CA 1
ATOM 625 C C . PRO A 1 84 ? -24.209 14.997 -16.061 1.00 47.09 84 PRO A C 1
ATOM 627 O O . PRO A 1 84 ? -23.394 14.551 -16.868 1.00 47.09 84 PRO A O 1
ATOM 630 N N . VAL A 1 85 ? -24.605 14.314 -14.987 1.00 52.16 85 VAL A N 1
ATOM 631 C CA . VAL A 1 85 ? -24.304 12.902 -14.756 1.00 52.16 85 VAL A CA 1
ATOM 632 C C . VAL A 1 85 ? -24.880 12.116 -15.929 1.00 52.16 85 VAL A C 1
ATOM 634 O O . VAL A 1 85 ? -26.096 12.063 -16.128 1.00 52.16 85 VAL A O 1
ATOM 637 N N . ALA A 1 86 ? -23.994 11.531 -16.734 1.00 55.00 86 ALA A N 1
ATOM 638 C CA . ALA A 1 86 ? -24.368 10.624 -17.803 1.00 55.00 86 ALA A CA 1
ATOM 639 C C . ALA A 1 86 ? -25.209 9.485 -17.210 1.00 55.00 86 ALA A C 1
ATOM 641 O O . ALA A 1 86 ? -24.747 8.748 -16.338 1.00 55.00 86 ALA A O 1
ATOM 642 N N . LYS A 1 87 ? -26.462 9.376 -17.671 1.00 48.88 87 LYS A N 1
ATOM 643 C CA . LYS A 1 87 ? -27.401 8.314 -17.300 1.00 48.88 87 LYS A CA 1
ATOM 644 C C . LYS A 1 87 ? -26.724 6.959 -17.512 1.00 48.88 87 LYS A C 1
ATOM 646 O O . LYS A 1 87 ? -26.510 6.538 -18.648 1.00 48.88 87 LYS A O 1
ATOM 651 N N . ALA A 1 88 ? -26.381 6.293 -16.413 1.00 52.97 88 ALA A N 1
ATOM 652 C CA . ALA A 1 88 ? -25.943 4.909 -16.434 1.00 52.97 88 ALA A CA 1
ATOM 653 C C . ALA A 1 88 ? -27.031 4.062 -17.111 1.00 52.97 88 ALA A C 1
ATOM 655 O O . ALA A 1 88 ? -28.218 4.209 -16.807 1.00 52.97 88 ALA A O 1
ATOM 656 N N . LYS A 1 89 ? -26.627 3.209 -18.060 1.00 62.03 89 LYS A N 1
ATOM 657 C CA . LYS A 1 89 ? -27.527 2.242 -18.699 1.00 62.03 89 LYS A CA 1
ATOM 658 C C . LYS A 1 89 ? -28.236 1.417 -17.612 1.00 62.03 89 LYS A C 1
ATOM 660 O O . LYS A 1 89 ? -27.563 1.006 -16.664 1.00 62.03 89 LYS A O 1
ATOM 665 N N . PRO A 1 90 ? -29.548 1.149 -17.747 1.00 57.06 90 PRO A N 1
ATOM 666 C CA . PRO A 1 90 ? -30.269 0.292 -16.818 1.00 57.06 90 PRO A CA 1
ATOM 667 C C . PRO A 1 90 ? -29.580 -1.069 -16.759 1.00 57.06 90 PRO A C 1
ATOM 669 O O . PRO A 1 90 ? -29.409 -1.732 -17.784 1.00 57.06 90 PRO A O 1
ATOM 672 N N . VAL A 1 91 ? -29.157 -1.465 -15.561 1.00 67.75 91 VAL A N 1
ATOM 673 C CA . VAL A 1 91 ? -28.772 -2.848 -15.292 1.00 67.75 91 VAL A CA 1
ATOM 674 C C . VAL A 1 91 ? -30.036 -3.689 -15.505 1.00 67.75 91 VAL A C 1
ATOM 676 O O . VAL A 1 91 ? -31.077 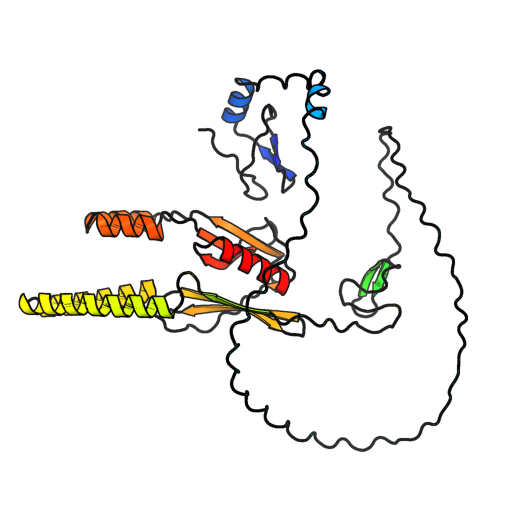-3.332 -14.945 1.00 67.75 91 VAL A O 1
ATOM 679 N N . PRO A 1 92 ? -30.000 -4.745 -16.340 1.00 70.56 92 PRO A N 1
ATOM 680 C CA . PRO A 1 92 ? -31.159 -5.599 -16.548 1.00 70.56 92 PRO A CA 1
ATOM 681 C C . PRO A 1 92 ? -31.633 -6.159 -15.198 1.00 70.56 92 PRO A C 1
ATOM 683 O O . PRO A 1 92 ? -30.793 -6.523 -14.367 1.00 70.56 92 PRO A O 1
ATOM 686 N N . PRO A 1 93 ? -32.954 -6.190 -14.950 1.00 71.69 93 PRO A N 1
ATOM 687 C CA . PRO A 1 93 ? -33.496 -6.653 -13.685 1.00 71.69 93 PRO A CA 1
ATOM 688 C C . PRO A 1 93 ? -33.030 -8.090 -13.407 1.00 71.69 93 PRO A C 1
ATOM 690 O O . PRO A 1 93 ? -32.958 -8.899 -14.338 1.00 71.69 93 PRO A O 1
ATOM 693 N N . PRO A 1 94 ? -32.683 -8.413 -12.149 1.00 70.25 94 PRO A N 1
ATOM 694 C CA . PRO A 1 94 ? -32.312 -9.768 -11.773 1.00 70.25 94 PRO A CA 1
ATOM 695 C C . PRO A 1 94 ? -33.447 -10.726 -12.139 1.00 70.25 94 PRO A C 1
ATOM 697 O O . PRO A 1 94 ? -34.621 -10.417 -11.924 1.00 70.25 94 PRO A O 1
ATOM 700 N N . ALA A 1 95 ? -33.077 -11.870 -12.719 1.00 71.88 95 ALA A N 1
ATOM 701 C CA . ALA A 1 95 ? -34.017 -12.921 -13.076 1.00 71.88 95 ALA A CA 1
ATOM 702 C C . ALA A 1 95 ? -34.921 -13.254 -11.871 1.00 71.88 95 ALA A C 1
ATOM 704 O O . ALA A 1 95 ? -34.413 -13.329 -10.744 1.00 71.88 95 ALA A O 1
ATOM 705 N N . PRO A 1 96 ? -36.239 -13.423 -12.085 1.00 72.38 96 PRO A N 1
ATOM 706 C CA . PRO A 1 96 ? -37.173 -13.701 -11.006 1.00 72.38 96 PRO A CA 1
ATOM 707 C C . PRO A 1 96 ? -36.740 -14.966 -10.248 1.00 72.38 96 PRO A C 1
ATOM 709 O O . PRO A 1 96 ? -36.363 -15.956 -10.883 1.00 72.38 96 PRO A O 1
ATOM 712 N N . PRO A 1 97 ? -36.748 -14.939 -8.903 1.00 69.75 97 PRO A N 1
ATOM 713 C CA . PRO A 1 97 ? -36.422 -16.110 -8.105 1.00 69.75 97 PRO A CA 1
ATOM 714 C C . PRO A 1 97 ? -37.387 -17.249 -8.440 1.00 69.75 97 PRO A C 1
ATOM 716 O O . PRO A 1 97 ? -38.585 -17.026 -8.620 1.00 69.75 97 PRO A O 1
ATOM 719 N N . ALA A 1 98 ? -36.838 -18.461 -8.543 1.00 70.44 98 ALA A N 1
ATOM 720 C CA . ALA A 1 98 ? -37.614 -19.676 -8.752 1.00 70.44 98 ALA A CA 1
ATOM 721 C C . ALA A 1 98 ? -38.759 -19.765 -7.721 1.00 70.44 98 ALA A C 1
ATOM 723 O O . ALA A 1 98 ? -38.548 -19.392 -6.561 1.00 70.44 98 ALA A O 1
ATOM 724 N N . PRO A 1 99 ? -39.956 -20.227 -8.129 1.00 68.25 99 PRO A N 1
ATOM 725 C CA . PRO A 1 99 ? -41.115 -20.279 -7.252 1.00 68.25 99 PRO A CA 1
ATOM 726 C C . PRO A 1 99 ? -40.807 -21.121 -6.001 1.00 68.25 99 PRO A C 1
ATOM 728 O O . PRO A 1 99 ? -40.219 -22.201 -6.123 1.00 68.25 99 PRO A O 1
ATOM 731 N N . PRO A 1 100 ? -41.154 -20.627 -4.800 1.00 63.34 100 PRO A N 1
ATOM 732 C CA . PRO A 1 100 ? -40.954 -21.359 -3.560 1.00 63.34 100 PRO A CA 1
ATOM 733 C C . PRO A 1 100 ? -41.785 -22.643 -3.571 1.00 63.34 100 PRO A C 1
ATOM 735 O O . PRO A 1 100 ? -42.954 -22.633 -3.952 1.00 63.34 100 PRO A O 1
ATOM 738 N N . ALA A 1 101 ? -41.160 -23.744 -3.154 1.00 63.44 101 ALA A N 1
ATOM 739 C CA . ALA A 1 101 ? -41.841 -25.009 -2.935 1.00 63.44 101 ALA A CA 1
ATOM 740 C C . ALA A 1 101 ? -42.986 -24.812 -1.930 1.00 63.44 101 ALA A C 1
ATOM 742 O O . ALA A 1 101 ? -42.781 -24.247 -0.853 1.00 63.44 101 ALA A O 1
ATOM 743 N N . GLU A 1 102 ? -44.176 -25.263 -2.321 1.00 56.78 102 GLU A N 1
ATOM 744 C CA . GLU A 1 102 ? -45.415 -25.195 -1.554 1.00 56.78 102 GLU A CA 1
ATOM 745 C C . GLU A 1 102 ? -45.231 -25.830 -0.171 1.00 56.78 102 GLU A C 1
ATOM 747 O O . GLU A 1 102 ? -45.043 -27.039 -0.028 1.00 56.78 102 GLU A O 1
ATOM 752 N N . THR A 1 103 ? -45.284 -25.001 0.868 1.00 59.06 103 THR A N 1
ATOM 753 C CA . THR A 1 103 ? -45.517 -25.464 2.235 1.00 59.06 103 THR A CA 1
ATOM 754 C C . THR A 1 103 ? -47.018 -25.660 2.460 1.00 59.06 103 THR A C 1
ATOM 756 O O . THR A 1 103 ? -47.801 -24.808 2.033 1.00 59.06 103 THR A O 1
ATOM 759 N N . PRO A 1 104 ? -47.430 -26.745 3.138 1.00 63.78 104 PRO A N 1
ATOM 760 C CA . PRO A 1 104 ? -48.834 -27.053 3.385 1.00 63.78 104 PRO A CA 1
ATOM 761 C C . PRO A 1 104 ? -49.503 -26.012 4.301 1.00 63.78 104 PRO A C 1
ATOM 763 O O . PRO A 1 104 ? -48.825 -25.400 5.133 1.00 63.78 104 PRO A O 1
ATOM 766 N N . PRO A 1 105 ? -50.827 -25.814 4.165 1.00 53.91 105 PRO A N 1
ATOM 767 C CA . PRO A 1 105 ? -51.566 -24.783 4.883 1.00 53.91 105 PRO A CA 1
ATOM 768 C C . PRO A 1 105 ? -51.614 -25.103 6.379 1.00 53.91 105 PRO A C 1
ATOM 770 O O . PRO A 1 105 ? -52.086 -26.167 6.783 1.00 53.91 105 PRO A O 1
ATOM 773 N N . LEU A 1 106 ? -51.126 -24.173 7.203 1.00 49.56 106 LEU A N 1
ATOM 774 C CA . LEU A 1 106 ? -51.350 -24.191 8.643 1.00 49.56 106 LEU A CA 1
ATOM 775 C C . LEU A 1 106 ? -52.554 -23.295 8.948 1.00 49.56 106 LEU A C 1
ATOM 777 O O . LEU A 1 106 ? -52.573 -22.129 8.564 1.00 49.56 106 LEU A O 1
ATOM 781 N N . ASN A 1 107 ? -53.544 -23.896 9.601 1.00 44.88 107 ASN A N 1
ATOM 782 C CA . ASN A 1 107 ? -54.859 -23.350 9.911 1.00 44.88 107 ASN A CA 1
ATOM 783 C C . ASN A 1 107 ? -54.827 -21.946 10.536 1.00 44.88 107 ASN A C 1
ATOM 785 O O . ASN A 1 107 ? -54.211 -21.727 11.581 1.00 44.88 107 ASN A O 1
ATOM 789 N N . GLU A 1 108 ? -55.582 -21.039 9.919 1.00 53.75 108 GLU A N 1
ATOM 790 C CA . GLU A 1 108 ? -56.179 -19.878 10.568 1.00 53.75 108 GLU A CA 1
ATOM 791 C C . GLU A 1 108 ? -57.310 -20.368 11.473 1.00 53.75 108 GLU A C 1
ATOM 793 O O . GLU A 1 108 ? -58.276 -20.932 10.979 1.00 53.75 108 GLU A O 1
ATOM 798 N N . ASP A 1 109 ? -57.168 -20.189 12.785 1.00 54.59 109 ASP A N 1
ATOM 799 C CA . ASP A 1 109 ? -58.290 -20.009 13.713 1.00 54.59 109 ASP A CA 1
ATOM 800 C C . ASP A 1 109 ? -57.734 -19.725 15.110 1.00 54.59 109 ASP A C 1
ATOM 802 O O . ASP A 1 109 ? -57.383 -20.644 15.847 1.00 54.59 109 ASP A O 1
ATOM 806 N N . SER A 1 110 ? -57.625 -18.445 15.482 1.00 49.31 110 SER A N 1
ATOM 807 C CA . SER A 1 110 ? -57.509 -17.985 16.880 1.00 49.31 110 SER A CA 1
ATOM 808 C C . SER A 1 110 ? -57.774 -16.480 16.980 1.00 49.31 110 SER A C 1
ATOM 810 O O . SER A 1 110 ? -56.870 -15.654 17.044 1.00 49.31 110 SER A O 1
ATOM 812 N N . LYS A 1 111 ? -59.067 -16.168 16.897 1.00 44.97 111 LYS A N 1
ATOM 813 C CA . LYS A 1 111 ? -59.858 -15.275 17.756 1.00 44.97 111 LYS A CA 1
ATOM 814 C C . LYS A 1 111 ? -59.132 -14.230 18.628 1.00 44.97 111 LYS A C 1
ATOM 816 O O . LYS A 1 111 ? -58.294 -14.548 19.464 1.00 44.97 111 LYS A O 1
ATOM 821 N N . GLU A 1 112 ? -59.611 -13.001 18.452 1.00 54.09 112 GLU A N 1
ATOM 822 C CA . GLU A 1 112 ? -59.506 -11.802 19.289 1.00 54.09 112 GLU A CA 1
ATOM 823 C C . GLU A 1 112 ? -59.344 -12.038 20.801 1.00 54.09 112 GLU A C 1
ATOM 825 O O . GLU A 1 112 ? -60.163 -12.719 21.413 1.00 54.09 112 GLU A O 1
ATOM 830 N N . GLU A 1 113 ? -58.411 -11.304 21.418 1.00 43.25 113 GLU A N 1
ATOM 831 C CA . GLU A 1 113 ? -58.694 -10.607 22.679 1.00 43.25 113 GLU A CA 1
ATOM 832 C C . GLU A 1 113 ? -57.792 -9.366 22.817 1.00 43.25 113 GLU A C 1
ATOM 834 O O . GLU A 1 113 ? -56.608 -9.426 23.153 1.00 43.25 113 GLU A O 1
ATOM 839 N N . SER A 1 114 ? -58.358 -8.204 22.492 1.00 49.34 114 SER A N 1
ATOM 840 C CA . SER A 1 114 ? -57.742 -6.895 22.684 1.00 49.34 114 SER A CA 1
ATOM 841 C C . SER A 1 114 ? -57.804 -6.500 24.164 1.00 49.34 114 SER A C 1
ATOM 843 O O . SER A 1 114 ? -58.772 -5.886 24.614 1.00 49.34 114 SER A O 1
ATOM 845 N N . ALA A 1 115 ? -56.764 -6.835 24.927 1.00 42.91 115 ALA A N 1
ATOM 846 C CA . ALA A 1 115 ? -56.568 -6.315 26.277 1.00 42.91 115 ALA A CA 1
ATOM 847 C C . ALA A 1 115 ? -55.795 -4.986 26.223 1.00 42.91 115 ALA A C 1
ATOM 849 O O . ALA A 1 115 ? -54.564 -4.942 26.196 1.00 42.91 115 ALA A O 1
ATOM 850 N N . THR A 1 116 ? -56.539 -3.883 26.209 1.00 43.12 116 THR A N 1
ATOM 851 C CA . THR A 1 116 ? -56.025 -2.518 26.352 1.00 43.12 116 THR A CA 1
ATOM 852 C C . THR A 1 116 ? -55.511 -2.312 27.782 1.00 43.12 116 THR A C 1
ATOM 854 O O . THR A 1 116 ? -56.245 -1.870 28.663 1.00 43.12 116 THR A O 1
ATOM 857 N N . TYR A 1 117 ? -54.245 -2.645 28.042 1.00 45.66 117 TYR A N 1
ATOM 858 C CA . TYR A 1 117 ? -53.576 -2.293 29.297 1.00 45.66 117 TYR A CA 1
ATOM 859 C C . TYR A 1 117 ? -53.096 -0.840 29.241 1.00 45.66 117 TYR A C 1
ATOM 861 O O . TYR A 1 117 ? -52.047 -0.525 28.680 1.00 45.66 117 TYR A O 1
ATOM 869 N N . GLY A 1 118 ? -53.876 0.053 29.849 1.00 43.75 118 GLY A N 1
ATOM 870 C CA . GLY A 1 118 ? -53.451 1.410 30.170 1.00 43.75 118 GLY A CA 1
ATOM 871 C C . GLY A 1 118 ? -52.360 1.389 31.240 1.00 43.75 118 GLY A C 1
ATOM 872 O O . GLY A 1 118 ? -52.652 1.444 32.432 1.00 43.75 118 GLY A O 1
ATOM 873 N N . PHE A 1 119 ? -51.096 1.320 30.823 1.00 44.25 119 PHE A N 1
ATOM 874 C CA . PHE A 1 119 ? -49.976 1.673 31.688 1.00 44.25 119 PHE A CA 1
ATOM 875 C C . PHE A 1 119 ? -49.924 3.195 31.806 1.00 44.25 119 PHE A C 1
ATOM 877 O O . PHE A 1 119 ? -49.430 3.893 30.922 1.00 44.25 119 PHE A O 1
ATOM 884 N N . ALA A 1 120 ? -50.450 3.711 32.916 1.00 51.03 120 ALA A N 1
ATOM 885 C CA . ALA A 1 120 ? -50.116 5.051 33.367 1.00 51.03 120 ALA A CA 1
ATOM 886 C C . ALA A 1 120 ? -48.582 5.147 33.519 1.00 51.03 120 ALA A C 1
ATOM 888 O O . ALA A 1 120 ? -47.983 4.238 34.108 1.00 51.03 120 ALA A O 1
ATOM 889 N N . PRO A 1 121 ? -47.927 6.200 32.997 1.00 50.06 121 PRO A N 1
ATOM 890 C CA . PRO A 1 121 ? -46.497 6.385 33.168 1.00 50.06 121 PRO A CA 1
ATOM 891 C C . PRO A 1 121 ? -46.225 6.620 34.655 1.00 50.06 121 PRO A C 1
ATOM 893 O O . PRO A 1 121 ? -46.462 7.696 35.195 1.00 50.06 121 PRO A O 1
ATOM 896 N N . SER A 1 122 ? -45.761 5.572 35.334 1.00 52.44 122 SER A N 1
ATOM 897 C CA . SER A 1 122 ? -45.154 5.689 36.651 1.00 52.44 122 SER A CA 1
ATOM 898 C C . SER A 1 122 ? -43.882 6.509 36.473 1.00 52.44 122 SER A C 1
ATOM 900 O O . SER A 1 122 ? -42.861 6.012 35.992 1.00 52.44 122 SER A O 1
ATOM 902 N N . GLU A 1 123 ? -43.988 7.792 36.808 1.00 59.34 123 GLU A N 1
ATOM 903 C CA . GLU A 1 123 ? -42.902 8.760 36.892 1.00 59.34 123 GLU A CA 1
ATOM 904 C C . GLU A 1 123 ? -41.938 8.297 37.994 1.00 59.34 123 GLU A C 1
ATOM 906 O O . GLU A 1 123 ? -41.969 8.724 39.148 1.00 59.34 123 GLU A O 1
ATOM 911 N N . THR A 1 124 ? -41.122 7.299 37.658 1.00 56.62 124 THR A N 1
ATOM 912 C CA . THR A 1 124 ? -40.074 6.795 38.531 1.00 56.62 124 THR A CA 1
ATOM 913 C C . THR A 1 124 ? -39.010 7.877 38.547 1.00 56.62 124 THR A C 1
ATOM 915 O O . THR A 1 124 ? -38.212 7.961 37.616 1.00 56.62 124 THR A O 1
ATOM 918 N N . LYS A 1 125 ? -39.059 8.747 39.565 1.00 58.50 125 LYS A N 1
ATOM 919 C CA . LYS A 1 125 ? -38.056 9.786 39.820 1.00 58.50 125 LYS A CA 1
ATOM 920 C C . LYS A 1 125 ? -36.670 9.169 39.681 1.00 58.50 125 LYS A C 1
ATOM 922 O O . LYS A 1 125 ? -36.254 8.350 40.501 1.00 58.50 125 LYS A O 1
ATOM 927 N N . GLU A 1 126 ? -36.000 9.532 38.594 1.00 60.44 126 GLU A N 1
ATOM 928 C CA . GLU A 1 126 ? -34.634 9.128 38.321 1.00 60.44 126 GLU A CA 1
ATOM 929 C C . GLU A 1 126 ? -33.785 9.660 39.486 1.00 60.44 126 GLU A C 1
ATOM 931 O O . GLU A 1 126 ? -33.845 10.861 39.761 1.00 60.44 126 GLU A O 1
ATOM 936 N N . PRO A 1 127 ? -33.088 8.797 40.252 1.00 66.38 127 PRO A N 1
ATOM 937 C CA . PRO A 1 127 ? -32.363 9.239 41.432 1.00 66.38 127 PRO A CA 1
ATOM 938 C C . PRO A 1 127 ? -31.352 10.299 41.009 1.00 66.38 127 PRO A C 1
ATOM 940 O O . PRO A 1 127 ? -30.504 10.048 40.142 1.00 66.38 127 PRO A O 1
ATOM 943 N N . GLU A 1 128 ? -31.513 11.481 41.602 1.00 60.31 128 GLU A N 1
ATOM 944 C CA . GLU A 1 128 ? -30.716 12.670 41.350 1.00 60.31 128 GLU A CA 1
ATOM 945 C C . GLU A 1 128 ? -29.240 12.286 41.442 1.00 60.31 128 GLU A C 1
ATOM 947 O O . GLU A 1 128 ? -28.784 11.659 42.402 1.00 60.31 128 GLU A O 1
ATOM 952 N N . ARG A 1 129 ? -28.519 12.534 40.349 1.00 54.97 129 ARG A N 1
ATOM 953 C CA . ARG A 1 129 ? -27.134 12.112 40.186 1.00 54.97 129 ARG A CA 1
ATOM 954 C C . ARG A 1 129 ? -26.297 12.870 41.203 1.00 54.97 129 ARG A C 1
ATOM 956 O O . ARG A 1 129 ? -25.960 14.026 40.977 1.00 54.97 129 ARG A O 1
ATOM 963 N N . GLU A 1 130 ? -25.933 12.203 42.285 1.00 58.03 130 GLU A N 1
ATOM 964 C CA . GLU A 1 130 ? -24.937 12.712 43.213 1.00 58.03 130 GLU A CA 1
ATOM 965 C C . GLU A 1 130 ? -23.619 12.842 42.433 1.00 58.03 130 GLU A C 1
ATOM 967 O O . GLU A 1 130 ? -22.994 11.855 42.029 1.00 58.03 130 GLU A O 1
ATOM 972 N N . VAL A 1 131 ? -23.260 14.081 42.081 1.00 52.31 131 VAL A N 1
ATOM 973 C CA . VAL A 1 131 ? -22.019 14.413 41.376 1.00 52.31 131 VAL A CA 1
ATOM 974 C C . VAL A 1 131 ? -20.883 14.286 42.390 1.00 52.31 131 VAL A C 1
ATOM 976 O O . VAL A 1 131 ? -20.358 15.263 42.910 1.00 52.31 131 VAL A O 1
ATOM 979 N N . LEU A 1 132 ? -20.523 13.043 42.703 1.00 53.31 132 LEU A N 1
ATOM 980 C CA . LEU A 1 132 ? -19.411 12.671 43.574 1.00 53.31 132 LEU A CA 1
ATOM 981 C C . LEU A 1 132 ? -18.094 12.724 42.795 1.00 53.31 132 LEU A C 1
ATOM 983 O O . LEU A 1 132 ? -17.409 11.727 42.595 1.00 53.31 132 LEU A O 1
ATOM 987 N N . ILE A 1 133 ? -17.756 13.920 42.326 1.00 53.00 133 ILE A N 1
ATOM 988 C CA . ILE A 1 133 ? -16.361 14.324 42.165 1.00 53.00 133 ILE A CA 1
ATOM 989 C C . ILE A 1 133 ? -16.247 15.683 42.850 1.00 53.00 133 ILE A C 1
ATOM 991 O O . ILE A 1 133 ? -16.016 16.712 42.223 1.00 53.00 133 ILE A O 1
ATOM 995 N N . GLN A 1 134 ? -16.478 15.701 44.162 1.00 53.28 134 GLN A N 1
ATOM 996 C CA . GLN A 1 134 ? -15.900 16.753 44.983 1.00 53.28 134 GLN A CA 1
ATOM 997 C C . GLN A 1 134 ? -14.414 16.424 45.068 1.00 53.28 134 GLN A C 1
ATOM 999 O O . GLN A 1 134 ? -14.000 15.583 45.861 1.00 53.28 134 GLN A O 1
ATOM 1004 N N . GLY A 1 135 ? -13.631 17.009 44.162 1.00 51.88 135 GLY A N 1
ATOM 1005 C CA . GLY A 1 135 ? -12.186 17.025 44.309 1.00 51.88 135 GLY A CA 1
ATOM 1006 C C . GLY A 1 135 ? -11.876 17.777 45.593 1.00 51.88 135 GLY A C 1
ATOM 1007 O O . GLY A 1 135 ? -12.001 18.999 45.637 1.00 51.88 135 GLY A O 1
ATOM 1008 N N . THR A 1 136 ? -11.538 17.052 46.652 1.00 54.50 136 THR A N 1
ATOM 1009 C CA . THR A 1 136 ? -10.862 17.650 47.795 1.00 54.50 136 THR A CA 1
ATOM 1010 C C . THR A 1 136 ? -9.537 18.189 47.261 1.00 54.50 136 THR A C 1
ATOM 1012 O O . THR A 1 136 ? -8.770 17.461 46.636 1.00 54.50 136 THR A O 1
ATOM 1015 N N . ILE A 1 137 ? -9.321 19.497 47.400 1.00 59.81 137 ILE A N 1
ATOM 1016 C CA . ILE A 1 137 ? -8.146 20.212 46.864 1.00 59.81 137 ILE A CA 1
ATOM 1017 C C . ILE A 1 137 ? -6.860 19.767 47.592 1.00 59.81 137 ILE A C 1
ATOM 1019 O O . ILE A 1 137 ? -5.751 20.011 47.124 1.00 59.81 137 ILE A O 1
ATOM 1023 N N . GLU A 1 138 ? -7.011 19.076 48.718 1.00 63.00 138 GLU A N 1
ATOM 1024 C CA . GLU A 1 138 ? -5.925 18.608 49.562 1.00 63.00 138 GLU A CA 1
ATOM 1025 C C . GLU A 1 138 ? -5.584 17.149 49.223 1.00 63.00 138 GLU A C 1
ATOM 1027 O O . GLU A 1 138 ? -6.445 16.265 49.184 1.00 63.00 138 GLU A O 1
ATOM 1032 N N . ASP A 1 139 ? -4.307 16.929 48.900 1.00 71.31 139 ASP A N 1
ATOM 1033 C CA . ASP A 1 139 ? -3.694 15.631 48.607 1.00 71.31 139 ASP A CA 1
ATOM 1034 C C . ASP A 1 139 ? -3.615 14.792 49.893 1.00 71.31 139 ASP A C 1
ATOM 1036 O O . ASP A 1 139 ? -2.560 14.608 50.498 1.00 71.31 139 ASP A O 1
ATOM 1040 N N . ASP A 1 140 ? -4.772 14.314 50.349 1.00 75.25 140 ASP A N 1
ATOM 1041 C CA . ASP A 1 140 ? -4.962 13.626 51.631 1.00 75.25 140 ASP A CA 1
ATOM 1042 C C . ASP A 1 140 ? -4.288 12.241 51.710 1.00 75.25 140 ASP A C 1
ATOM 1044 O O . ASP A 1 140 ? -4.505 11.491 52.667 1.00 75.25 140 ASP A O 1
ATOM 1048 N N . GLY A 1 141 ? -3.519 11.827 50.695 1.00 77.38 141 GLY A N 1
ATOM 1049 C CA . GLY A 1 141 ? -2.841 10.525 50.645 1.00 77.38 141 GLY A CA 1
ATOM 1050 C C . GLY A 1 141 ? -3.780 9.308 50.671 1.00 77.38 141 GLY A C 1
ATOM 1051 O O . GLY A 1 141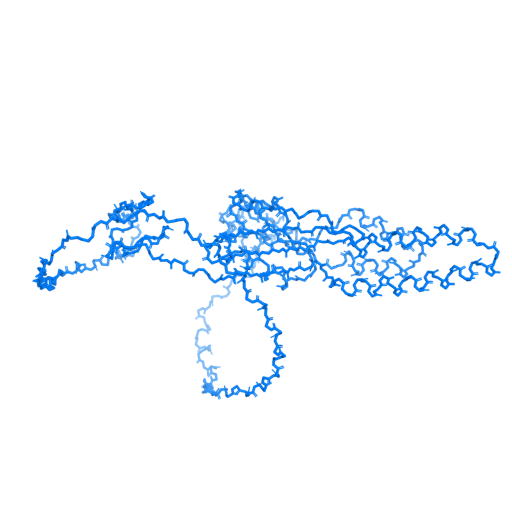 ? -3.321 8.164 50.691 1.00 77.38 141 GLY A O 1
ATOM 1052 N N . LYS A 1 142 ? -5.102 9.519 50.663 1.00 70.56 142 LYS A N 1
ATOM 1053 C CA . LYS A 1 142 ? -6.115 8.465 50.585 1.00 70.56 142 LYS A CA 1
ATOM 1054 C C . LYS A 1 142 ? -6.360 8.131 49.123 1.00 70.56 142 LYS A C 1
ATOM 1056 O O . LYS A 1 142 ? -6.676 9.007 48.322 1.00 70.56 142 LYS A O 1
ATOM 1061 N N . ALA A 1 143 ? -6.240 6.849 48.778 1.00 66.94 143 ALA A N 1
ATOM 1062 C CA . ALA A 1 143 ? -6.616 6.371 47.455 1.00 66.94 143 ALA A CA 1
ATOM 1063 C C . ALA A 1 143 ? -8.057 6.809 47.162 1.00 66.94 143 ALA A C 1
ATOM 1065 O O . ALA A 1 143 ? -8.966 6.514 47.943 1.00 66.94 143 ALA A O 1
ATOM 1066 N N . TYR A 1 144 ? -8.253 7.529 46.058 1.00 65.94 144 TYR A N 1
ATOM 1067 C CA . TYR A 1 144 ? -9.578 7.925 45.602 1.00 65.94 144 TYR A CA 1
ATOM 1068 C C . TYR A 1 144 ? -10.465 6.678 45.549 1.00 65.94 144 TYR A C 1
ATOM 1070 O O . TYR A 1 144 ? -10.134 5.681 44.901 1.00 65.94 144 TYR A O 1
ATOM 1078 N N . GLN A 1 145 ? -11.590 6.712 46.262 1.00 56.16 145 GLN A N 1
ATOM 1079 C CA . GLN A 1 145 ? -12.613 5.690 46.107 1.00 56.16 145 GLN A CA 1
ATOM 1080 C C . GLN A 1 145 ? -13.191 5.851 44.705 1.00 56.16 145 GLN A C 1
ATOM 1082 O O . GLN A 1 145 ? -14.029 6.716 44.458 1.00 56.16 145 GLN A O 1
ATOM 1087 N N . VAL A 1 146 ? -12.719 5.021 43.772 1.00 68.69 146 VAL A N 1
ATOM 1088 C CA . VAL A 1 146 ? -13.400 4.817 42.496 1.00 68.69 146 VAL A CA 1
ATOM 1089 C C . VAL A 1 146 ? -14.779 4.292 42.865 1.00 68.69 146 VAL A C 1
ATOM 1091 O O . VAL A 1 146 ? -14.912 3.170 43.356 1.00 68.69 146 VAL A O 1
ATOM 1094 N N . THR A 1 147 ? -15.781 5.158 42.739 1.00 58.25 147 THR A N 1
ATOM 1095 C CA . THR A 1 147 ? -17.171 4.851 43.059 1.00 58.25 147 THR A CA 1
ATOM 1096 C C . THR A 1 147 ? -17.535 3.520 42.411 1.00 58.25 147 THR A C 1
ATOM 1098 O O . THR A 1 147 ? -17.272 3.295 41.228 1.00 58.25 147 THR A O 1
ATOM 1101 N N . GLY A 1 148 ? -18.018 2.601 43.253 1.00 63.47 148 GLY A N 1
ATOM 1102 C CA . GLY A 1 148 ? -18.110 1.177 42.952 1.00 63.47 148 GLY A CA 1
ATOM 1103 C C . GLY A 1 148 ? -18.767 0.889 41.608 1.00 63.47 148 GLY A C 1
ATOM 1104 O O . GLY A 1 148 ? -19.655 1.622 41.173 1.00 63.47 148 GLY A O 1
ATOM 1105 N N . ASP A 1 149 ? -18.306 -0.194 40.974 1.00 71.69 149 ASP A N 1
ATOM 1106 C CA . ASP A 1 149 ? -18.809 -0.726 39.709 1.00 71.69 149 ASP A CA 1
ATOM 1107 C C . ASP A 1 149 ? -20.296 -0.410 39.508 1.00 71.69 149 ASP A C 1
ATOM 1109 O O . ASP A 1 149 ? -21.167 -0.992 40.163 1.00 71.69 149 ASP A O 1
ATOM 1113 N N . ILE A 1 150 ? -20.586 0.510 38.580 1.00 78.88 150 ILE A N 1
ATOM 1114 C CA . ILE A 1 150 ? -21.948 0.773 38.108 1.00 78.88 150 ILE A CA 1
ATOM 1115 C C . ILE A 1 150 ? -22.588 -0.589 37.846 1.00 78.88 150 ILE A C 1
ATOM 1117 O O . ILE A 1 150 ? -22.008 -1.395 37.113 1.00 78.88 150 ILE A O 1
ATOM 1121 N N . LYS A 1 151 ? -23.740 -0.872 38.474 1.00 89.06 151 LYS A N 1
ATOM 1122 C CA . LYS A 1 151 ? -24.426 -2.167 38.339 1.00 89.06 151 LYS A CA 1
ATOM 1123 C C . LYS A 1 151 ? -24.482 -2.537 36.851 1.00 89.06 151 LYS A C 1
ATOM 1125 O O . LYS A 1 151 ? -24.967 -1.760 36.032 1.00 89.06 151 LYS A O 1
ATOM 1130 N N . LYS A 1 152 ? -23.944 -3.704 36.487 1.00 94.50 152 LYS A N 1
ATOM 1131 C CA . LYS A 1 152 ? -23.893 -4.186 35.095 1.00 94.50 152 LYS A CA 1
ATOM 1132 C C . LYS A 1 152 ? -24.991 -5.233 34.901 1.00 94.50 152 LYS A C 1
ATOM 1134 O O . LYS A 1 152 ? -25.091 -6.159 35.702 1.00 94.50 152 LYS A O 1
ATOM 1139 N N . LYS A 1 153 ? -25.792 -5.122 33.839 1.00 95.25 153 LYS A N 1
ATOM 1140 C CA . LYS A 1 153 ? -26.739 -6.167 33.397 1.00 95.25 153 LYS A CA 1
ATOM 1141 C C . LYS A 1 153 ? -26.124 -6.985 32.258 1.00 95.25 153 LYS A C 1
ATOM 1143 O O . LYS A 1 153 ? -25.318 -6.458 31.492 1.00 95.25 153 LYS A O 1
ATOM 1148 N N . LYS A 1 154 ? -26.474 -8.268 32.130 1.00 97.38 154 LYS A N 1
ATOM 1149 C CA . LYS A 1 154 ? -26.077 -9.085 30.967 1.00 97.38 154 LYS A CA 1
ATOM 1150 C C . LYS A 1 154 ? -27.044 -8.839 29.809 1.00 97.38 154 LYS A C 1
ATOM 1152 O O . LYS A 1 154 ? -28.250 -8.748 30.023 1.00 97.38 154 LYS A O 1
ATOM 1157 N N . CYS A 1 155 ? -26.525 -8.711 28.592 1.00 96.31 155 CYS A N 1
ATOM 1158 C CA . CYS A 1 155 ? -27.364 -8.658 27.398 1.00 96.31 155 CYS A CA 1
ATOM 1159 C C . CYS A 1 155 ? -27.975 -10.044 27.115 1.00 96.31 155 CYS A C 1
ATOM 1161 O O . CYS A 1 155 ? -27.221 -11.014 27.126 1.00 96.31 155 CYS A O 1
ATOM 1163 N N . PRO A 1 156 ? -29.286 -10.164 26.834 1.00 96.62 156 PRO A N 1
ATOM 1164 C CA . PRO A 1 156 ? -29.918 -11.462 26.579 1.00 96.62 156 PRO A CA 1
ATOM 1165 C C . PRO A 1 156 ? -29.469 -12.129 25.269 1.00 96.62 156 PRO A C 1
ATOM 1167 O O . PRO A 1 156 ? -29.641 -13.329 25.124 1.00 96.62 156 PRO A O 1
ATOM 1170 N N . GLU A 1 157 ? -28.898 -11.376 24.322 1.00 95.31 157 GLU A N 1
ATOM 1171 C CA . GLU A 1 157 ? -28.528 -11.909 23.003 1.00 95.31 157 GLU A CA 1
ATOM 1172 C C . GLU A 1 157 ? -27.040 -12.276 22.890 1.00 95.31 157 GLU A C 1
ATOM 1174 O O . GLU A 1 157 ? -26.689 -13.267 22.261 1.00 95.31 157 GLU A O 1
ATOM 1179 N N . CYS A 1 158 ? -26.146 -11.476 23.482 1.00 93.06 158 CYS A N 1
ATOM 1180 C CA . CYS A 1 158 ? -24.694 -11.688 23.391 1.00 93.06 158 CYS A CA 1
ATOM 1181 C C . CYS A 1 158 ? -24.014 -11.982 24.733 1.00 93.06 158 CYS A C 1
ATOM 1183 O O . CYS A 1 158 ? -22.793 -12.109 24.772 1.00 93.06 158 CYS A O 1
ATOM 1185 N N . GLU A 1 159 ? -24.773 -11.997 25.833 1.00 96.12 159 GLU A N 1
ATOM 1186 C CA . GLU A 1 159 ? -24.336 -12.265 27.215 1.00 96.12 159 GLU A CA 1
ATOM 1187 C C . GLU A 1 159 ? -23.267 -11.326 27.802 1.00 96.12 159 GLU A C 1
ATOM 1189 O O . GLU A 1 159 ? -22.964 -11.386 29.001 1.00 96.12 159 GLU A O 1
ATOM 1194 N N . LYS A 1 160 ? -22.732 -10.394 27.007 1.00 94.44 160 LYS A N 1
ATOM 1195 C CA . LYS A 1 160 ? -21.772 -9.390 27.468 1.00 94.44 160 LYS A CA 1
ATOM 1196 C C . LYS A 1 160 ? -22.414 -8.464 28.506 1.00 94.44 160 LYS A C 1
ATOM 1198 O O . LYS A 1 160 ? -23.597 -8.112 28.433 1.00 94.44 160 LYS A O 1
ATOM 1203 N N . ARG A 1 161 ? -21.613 -8.066 29.499 1.00 95.69 161 ARG A N 1
ATOM 1204 C CA . ARG A 1 161 ? -22.019 -7.142 30.567 1.00 95.69 161 ARG A CA 1
ATOM 1205 C C . ARG A 1 161 ? -22.092 -5.722 30.009 1.00 95.69 161 ARG A C 1
ATOM 1207 O O . ARG A 1 161 ? -21.103 -5.216 29.492 1.00 95.69 161 ARG A O 1
ATOM 1214 N N . THR A 1 162 ? -23.242 -5.075 30.147 1.00 95.25 162 THR A N 1
ATOM 1215 C CA . THR A 1 162 ? -23.453 -3.672 29.778 1.00 95.25 162 THR A CA 1
ATOM 1216 C C . THR A 1 162 ? -23.946 -2.886 30.988 1.00 95.25 162 THR A C 1
ATOM 1218 O O . THR A 1 162 ? -24.432 -3.467 31.960 1.00 95.25 162 THR A O 1
ATOM 1221 N N . ASP A 1 163 ? -23.821 -1.565 30.942 1.00 93.75 163 ASP A N 1
ATOM 1222 C CA . ASP A 1 163 ? -24.361 -0.679 31.977 1.00 93.75 163 ASP A CA 1
ATOM 1223 C C . ASP A 1 163 ? -25.869 -0.927 32.165 1.00 93.75 163 ASP A C 1
ATOM 1225 O O . ASP A 1 163 ? -26.615 -1.038 31.186 1.00 93.75 163 ASP A O 1
ATOM 1229 N N . TYR A 1 164 ? -26.332 -1.033 33.412 1.00 93.56 164 TYR A N 1
ATOM 1230 C CA . TYR A 1 164 ? -27.748 -1.209 33.726 1.00 93.56 164 TYR A CA 1
ATOM 1231 C C . TYR A 1 164 ? -28.633 -0.128 33.087 1.00 93.56 164 TYR A C 1
ATOM 1233 O O . TYR A 1 164 ? -29.730 -0.442 32.617 1.00 93.56 164 TYR A O 1
ATOM 1241 N N . ARG A 1 165 ? -28.132 1.111 32.977 1.00 92.44 165 ARG A N 1
ATOM 1242 C CA . ARG A 1 165 ? -28.849 2.246 32.371 1.00 92.44 165 ARG A CA 1
ATOM 1243 C C . ARG A 1 165 ? -28.776 2.284 30.843 1.00 92.44 165 ARG A C 1
ATOM 1245 O O . ARG A 1 165 ? -29.494 3.059 30.218 1.00 92.44 165 ARG A O 1
ATOM 1252 N N . ALA A 1 166 ? -27.943 1.456 30.209 1.00 94.31 166 ALA A N 1
ATOM 1253 C CA . ALA A 1 166 ? -27.860 1.435 28.754 1.00 94.31 166 ALA A CA 1
ATOM 1254 C C . ALA A 1 166 ? -29.178 0.925 28.149 1.00 94.31 166 ALA A C 1
ATOM 1256 O O . ALA A 1 166 ? -29.600 -0.206 28.417 1.00 94.31 166 ALA A O 1
ATOM 1257 N N . LYS A 1 167 ? -29.801 1.752 27.302 1.00 96.25 167 LYS A N 1
ATOM 1258 C CA . LYS A 1 167 ? -30.983 1.384 26.508 1.00 96.25 167 LYS A CA 1
ATOM 1259 C C . LYS A 1 167 ? -30.645 0.417 25.378 1.00 96.25 167 LYS A C 1
ATOM 1261 O O . LYS A 1 167 ? -31.460 -0.424 25.031 1.00 96.25 167 LYS A O 1
ATOM 1266 N N . ILE A 1 168 ? -29.423 0.484 24.846 1.00 95.69 168 ILE A N 1
ATOM 1267 C CA . ILE A 1 168 ? -28.947 -0.368 23.752 1.00 95.69 168 ILE A CA 1
ATOM 1268 C C . ILE A 1 168 ? -27.637 -1.040 24.168 1.00 95.69 168 ILE A C 1
ATOM 1270 O O . ILE A 1 168 ? -26.743 -0.402 24.729 1.00 95.69 168 ILE A O 1
ATOM 1274 N N . CYS A 1 169 ? -27.503 -2.335 23.892 1.00 93.56 169 CYS A N 1
ATOM 1275 C CA . CYS A 1 169 ? -26.245 -3.047 24.062 1.00 93.56 169 CYS A CA 1
ATOM 1276 C C . CYS A 1 169 ? -25.206 -2.512 23.066 1.00 93.56 169 CYS A C 1
ATOM 1278 O O . CYS A 1 169 ? -25.400 -2.596 21.852 1.00 93.56 169 CYS A O 1
ATOM 1280 N N . LYS A 1 170 ? -24.074 -2.005 23.571 1.00 90.25 170 LYS A N 1
ATOM 1281 C CA . LYS A 1 170 ? -22.989 -1.455 22.734 1.00 90.25 170 LYS A CA 1
ATOM 1282 C C . LYS A 1 170 ? -22.429 -2.486 21.744 1.00 90.25 170 LYS A C 1
ATOM 1284 O O . LYS A 1 170 ? -22.068 -2.149 20.622 1.00 90.25 170 LYS A O 1
ATOM 1289 N N . GLU A 1 171 ? -22.442 -3.752 22.135 1.00 89.00 171 GLU A N 1
ATOM 1290 C CA . GLU A 1 171 ? -21.829 -4.854 21.397 1.00 89.00 171 GLU A CA 1
ATOM 1291 C C . GLU A 1 171 ? -22.728 -5.337 20.252 1.00 89.00 171 GLU A C 1
ATOM 1293 O O . GLU A 1 171 ? -22.398 -5.149 19.079 1.00 89.00 171 GLU A O 1
ATOM 1298 N N . CYS A 1 172 ? -23.905 -5.890 20.570 1.00 88.25 172 CYS A N 1
ATOM 1299 C CA . CYS A 1 172 ? -24.794 -6.487 19.566 1.00 88.25 172 CYS A CA 1
ATOM 1300 C C . CYS A 1 172 ? -25.873 -5.544 19.013 1.00 88.25 172 CYS A C 1
ATOM 1302 O O . CYS A 1 172 ? -26.480 -5.876 17.998 1.00 88.25 172 CYS A O 1
ATOM 1304 N N . GLY A 1 173 ? -26.120 -4.387 19.639 1.00 92.31 173 GLY A N 1
ATOM 1305 C CA . GLY A 1 173 ? -27.184 -3.461 19.231 1.00 92.31 173 GLY A CA 1
ATOM 1306 C C . GLY A 1 173 ? -28.589 -3.825 19.727 1.00 92.31 173 GLY A C 1
ATOM 1307 O O . GLY A 1 173 ? -29.556 -3.219 19.278 1.00 92.31 173 GLY A O 1
ATOM 1308 N N . TYR A 1 174 ? -28.719 -4.787 20.645 1.00 95.75 174 TYR A N 1
ATOM 1309 C CA . TYR A 1 174 ? -30.005 -5.149 21.250 1.00 95.75 174 TYR A CA 1
ATOM 1310 C C . TYR A 1 174 ? -30.582 -3.999 22.084 1.00 95.75 174 TYR A C 1
ATOM 1312 O O . TYR A 1 174 ? -29.897 -3.494 22.979 1.00 95.75 174 TYR A O 1
ATOM 1320 N N . ASN A 1 175 ? -31.824 -3.596 21.817 1.00 96.44 175 ASN A N 1
ATOM 1321 C CA . ASN A 1 175 ? -32.527 -2.567 22.575 1.00 96.44 175 ASN A CA 1
ATOM 1322 C C . ASN A 1 175 ? -33.290 -3.205 23.752 1.00 96.44 175 ASN A C 1
ATOM 1324 O O . ASN A 1 175 ? -34.145 -4.066 23.569 1.00 96.44 175 ASN A O 1
ATOM 1328 N N . PHE A 1 176 ? -32.969 -2.791 24.980 1.00 96.38 176 PHE A N 1
ATOM 1329 C CA . PHE A 1 176 ? -33.560 -3.332 26.207 1.00 96.38 176 PHE A CA 1
ATOM 1330 C C . PHE A 1 176 ? -35.004 -2.870 26.445 1.00 96.38 176 PHE A C 1
ATOM 1332 O O . PHE A 1 176 ? -35.715 -3.547 27.182 1.00 96.38 176 PHE A O 1
ATOM 1339 N N . GLU A 1 177 ? -35.428 -1.750 25.852 1.00 95.88 177 GLU A N 1
ATOM 1340 C CA . GLU A 1 177 ? -36.792 -1.221 25.990 1.00 95.88 177 GLU A CA 1
ATOM 1341 C C . GLU A 1 177 ? -37.740 -1.906 25.002 1.00 95.88 177 GLU A C 1
ATOM 1343 O O . GLU A 1 177 ? -38.755 -2.464 25.410 1.00 95.88 177 GLU A O 1
ATOM 1348 N N . THR A 1 178 ? -37.376 -1.933 23.715 1.00 96.44 178 THR A N 1
ATOM 1349 C CA . THR A 1 178 ? -38.214 -2.546 22.669 1.00 96.44 178 THR A CA 1
ATOM 1350 C C . THR A 1 178 ? -38.080 -4.065 22.606 1.00 96.44 178 THR A C 1
ATOM 1352 O O . THR A 1 178 ? -38.905 -4.719 21.983 1.00 96.44 178 THR A O 1
ATOM 1355 N N . LYS A 1 179 ? -37.050 -4.637 23.250 1.00 96.12 179 LYS A N 1
ATOM 1356 C CA . LYS A 1 179 ? -36.661 -6.056 23.150 1.00 96.12 179 LYS A CA 1
ATOM 1357 C C . LYS A 1 179 ? -36.345 -6.515 21.720 1.00 96.12 179 LYS A C 1
ATOM 1359 O O . LYS A 1 179 ? -36.307 -7.709 21.441 1.00 96.12 179 LYS A O 1
ATOM 1364 N N . GLU A 1 180 ? -36.068 -5.569 20.830 1.00 94.94 180 GLU A N 1
ATOM 1365 C CA . GLU A 1 180 ? -35.709 -5.834 19.443 1.00 94.94 180 GLU A CA 1
ATOM 1366 C C . GLU A 1 180 ? -34.248 -5.477 19.192 1.00 94.94 180 GLU A C 1
ATOM 1368 O O . GLU A 1 180 ? -33.686 -4.530 19.757 1.00 94.94 180 GLU A O 1
ATOM 1373 N N . LYS A 1 181 ? -33.607 -6.241 18.311 1.00 91.56 181 LYS A N 1
ATOM 1374 C CA . LYS A 1 181 ? -32.271 -5.910 17.839 1.00 91.56 181 LYS A CA 1
ATOM 1375 C C . LYS A 1 181 ? -32.387 -4.814 16.795 1.00 91.56 181 LYS A C 1
ATOM 1377 O O . LYS A 1 181 ? -32.982 -5.033 15.744 1.00 91.56 181 LYS A O 1
ATOM 1382 N N . ALA A 1 182 ? -31.784 -3.657 17.060 1.00 86.12 182 ALA A N 1
ATOM 1383 C CA . ALA A 1 182 ? -31.702 -2.618 16.048 1.00 86.12 182 ALA A CA 1
ATOM 1384 C C . ALA A 1 182 ? -30.956 -3.183 14.831 1.00 86.12 182 ALA A C 1
ATOM 1386 O O . ALA A 1 182 ? -29.791 -3.589 14.941 1.00 86.12 182 ALA A O 1
ATOM 1387 N N . VAL A 1 183 ? -31.629 -3.238 13.680 1.00 86.38 183 VAL A N 1
ATOM 1388 C CA . VAL A 1 183 ? -30.995 -3.611 12.416 1.00 86.38 183 VAL A CA 1
ATOM 1389 C C . VAL A 1 183 ? -29.973 -2.523 12.110 1.00 86.38 183 VAL A C 1
ATOM 1391 O O . VAL A 1 183 ? -30.316 -1.408 11.729 1.00 86.38 183 VAL A O 1
ATOM 1394 N N . ARG A 1 184 ? -28.696 -2.826 12.359 1.00 83.25 184 ARG A N 1
ATOM 1395 C CA . ARG A 1 184 ? -27.593 -1.935 12.004 1.00 83.25 184 ARG A CA 1
ATOM 1396 C C . ARG A 1 184 ? -27.476 -1.935 10.485 1.00 83.25 184 ARG A C 1
ATOM 1398 O O . ARG A 1 184 ? -26.877 -2.842 9.911 1.00 83.25 184 ARG A O 1
ATOM 1405 N N . GLU A 1 185 ? -28.062 -0.935 9.843 1.00 88.25 185 GLU A N 1
ATOM 1406 C CA . GLU A 1 185 ? -27.801 -0.663 8.437 1.00 88.25 185 GLU A CA 1
ATOM 1407 C C . GLU A 1 185 ? -26.406 -0.054 8.318 1.00 88.25 185 GLU A C 1
ATOM 1409 O O . GLU A 1 185 ? -26.150 1.080 8.725 1.00 88.25 185 GLU A O 1
ATOM 1414 N N . PHE A 1 186 ? -25.466 -0.847 7.810 1.00 91.94 186 PHE A N 1
ATOM 1415 C CA . PHE A 1 186 ? -24.140 -0.346 7.485 1.00 91.94 186 PHE A CA 1
ATOM 1416 C C . PHE A 1 186 ? -24.168 0.268 6.093 1.00 91.94 186 PHE A C 1
ATOM 1418 O O . PHE A 1 186 ? -24.670 -0.344 5.149 1.00 91.94 186 PHE A O 1
ATOM 1425 N N . THR A 1 187 ? -23.574 1.450 5.949 1.00 94.38 187 THR A N 1
ATOM 1426 C CA . THR A 1 187 ? -23.334 2.032 4.632 1.00 94.38 187 THR A CA 1
ATOM 1427 C C . THR A 1 187 ? -22.385 1.113 3.854 1.00 94.38 187 THR A C 1
ATOM 1429 O O . THR A 1 187 ? -21.298 0.788 4.348 1.00 94.38 187 THR A O 1
ATOM 1432 N N . PRO A 1 188 ? -22.775 0.627 2.661 1.00 96.81 188 PRO A N 1
ATOM 1433 C CA . PRO A 1 188 ? -21.890 -0.202 1.863 1.00 96.81 188 PRO A CA 1
ATOM 1434 C C . PRO A 1 188 ? -20.687 0.627 1.421 1.00 96.81 188 PRO A C 1
ATOM 1436 O O . PRO A 1 188 ? -20.830 1.696 0.828 1.00 96.81 188 PRO A O 1
ATOM 1439 N N . ILE A 1 189 ? -19.491 0.116 1.695 1.00 97.69 189 ILE A N 1
ATOM 1440 C CA . ILE A 1 189 ? -18.236 0.735 1.272 1.00 97.69 189 ILE A CA 1
ATOM 1441 C C . ILE A 1 189 ? -17.658 -0.158 0.190 1.00 97.69 189 ILE A C 1
ATOM 1443 O O . ILE A 1 189 ? -17.380 -1.327 0.441 1.00 97.69 189 ILE A O 1
ATOM 1447 N N . ILE A 1 190 ? -17.483 0.381 -1.012 1.00 98.00 190 ILE A N 1
ATOM 1448 C CA . ILE A 1 190 ? -16.777 -0.292 -2.101 1.00 98.00 190 ILE A CA 1
ATOM 1449 C C . ILE A 1 190 ? -15.718 0.686 -2.581 1.00 98.00 190 ILE A C 1
ATOM 1451 O O . ILE A 1 190 ? -16.027 1.664 -3.261 1.00 98.00 190 ILE A O 1
ATOM 1455 N N . ARG A 1 191 ? -14.475 0.450 -2.169 1.00 98.19 191 ARG A N 1
ATOM 1456 C CA . ARG A 1 191 ? -13.329 1.269 -2.557 1.00 98.19 191 ARG A CA 1
ATOM 1457 C C . ARG A 1 191 ? -12.218 0.381 -3.092 1.00 98.19 191 ARG A C 1
ATOM 1459 O O . ARG A 1 191 ? -12.010 -0.737 -2.617 1.00 98.19 191 ARG A O 1
ATOM 1466 N N . GLU A 1 192 ? -11.550 0.883 -4.116 1.00 97.62 192 GLU A N 1
ATOM 1467 C CA . GLU A 1 192 ? -10.456 0.213 -4.801 1.00 97.62 192 GLU A CA 1
ATOM 1468 C C . GLU A 1 192 ? -9.352 1.233 -5.048 1.00 97.62 192 GLU A C 1
ATOM 1470 O O . GLU A 1 192 ? -9.616 2.343 -5.512 1.00 97.62 192 GLU A O 1
ATOM 1475 N N . TRP A 1 193 ? -8.126 0.852 -4.710 1.00 97.75 193 TRP A N 1
ATOM 1476 C CA . TRP A 1 193 ? -6.937 1.667 -4.906 1.00 97.75 193 TRP A CA 1
ATOM 1477 C C . TRP A 1 193 ? -5.918 0.872 -5.707 1.00 97.75 193 TRP A C 1
ATOM 1479 O O . TRP A 1 193 ? -5.670 -0.301 -5.424 1.00 97.75 193 TRP A O 1
ATOM 1489 N N . GLU A 1 194 ? -5.301 1.526 -6.683 1.00 96.25 194 GLU A N 1
ATOM 1490 C CA . GLU A 1 194 ? -4.140 0.999 -7.394 1.00 96.25 194 GLU A CA 1
ATOM 1491 C C . GLU A 1 194 ? -2.880 1.636 -6.801 1.00 96.25 194 GLU A C 1
ATOM 1493 O O . GLU A 1 194 ? -2.857 2.843 -6.530 1.00 96.25 194 GLU A O 1
ATOM 1498 N N . ALA A 1 195 ? -1.830 0.846 -6.577 1.00 93.00 195 ALA A N 1
ATOM 1499 C CA . ALA A 1 195 ? -0.551 1.401 -6.159 1.00 93.00 195 ALA A CA 1
ATOM 1500 C C . ALA A 1 195 ? 0.080 2.197 -7.310 1.00 93.00 195 ALA A C 1
ATOM 1502 O O . ALA A 1 195 ? 0.265 1.684 -8.415 1.00 93.00 195 ALA A O 1
ATOM 1503 N N . GLY A 1 196 ? 0.435 3.457 -7.062 1.00 90.81 196 GLY A N 1
ATOM 1504 C CA . GLY A 1 196 ? 1.120 4.308 -8.037 1.00 90.81 196 GLY A CA 1
ATOM 1505 C C . GLY A 1 196 ? 0.222 4.785 -9.184 1.00 90.81 196 GLY A C 1
ATOM 1506 O O . GLY A 1 196 ? -0.775 5.467 -8.967 1.00 90.81 196 GLY A O 1
ATOM 1507 N N . TRP A 1 197 ? 0.627 4.523 -10.431 1.00 92.38 197 TRP A N 1
ATOM 1508 C CA . TRP A 1 197 ? -0.096 5.008 -11.611 1.00 92.38 197 TRP A CA 1
ATOM 1509 C C . TRP A 1 197 ? -1.291 4.124 -11.972 1.00 92.38 197 TRP A C 1
ATOM 1511 O O . TRP A 1 197 ? -1.181 2.901 -11.851 1.00 92.38 197 TRP A O 1
ATOM 1521 N N . PRO A 1 198 ? -2.374 4.714 -12.515 1.00 94.69 198 PRO A N 1
ATOM 1522 C CA . PRO A 1 198 ? -3.499 3.940 -13.010 1.00 94.69 198 PR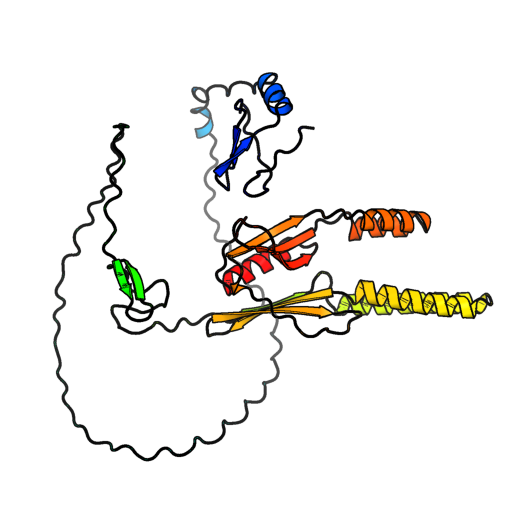O A CA 1
ATOM 1523 C C . PRO A 1 198 ? -3.073 3.020 -14.161 1.00 94.69 198 PRO A C 1
ATOM 1525 O O . PRO A 1 198 ? -2.216 3.396 -14.975 1.00 94.69 198 PRO A O 1
ATOM 1528 N N . LEU A 1 199 ? -3.710 1.850 -14.281 1.00 94.88 199 LEU A N 1
ATOM 1529 C CA . LEU A 1 199 ? -3.416 0.845 -15.316 1.00 94.88 199 LEU A CA 1
ATOM 1530 C C . LEU A 1 199 ? -3.335 1.451 -16.728 1.00 94.88 199 LEU A C 1
ATOM 1532 O O . LEU A 1 199 ? -2.407 1.148 -17.474 1.00 94.88 199 LEU A O 1
ATOM 1536 N N . GLN A 1 200 ? -4.250 2.360 -17.073 1.00 97.00 200 GLN A N 1
ATOM 1537 C CA . GLN A 1 200 ? -4.267 3.026 -18.382 1.00 97.00 200 GLN A CA 1
ATOM 1538 C C . GLN A 1 200 ? -2.964 3.781 -18.678 1.00 97.00 200 GLN A C 1
ATOM 1540 O O . GLN A 1 200 ? -2.417 3.660 -19.772 1.00 97.00 200 GLN A O 1
ATOM 1545 N N . ARG A 1 201 ? -2.423 4.518 -17.697 1.00 96.38 201 ARG A N 1
ATOM 1546 C CA . ARG A 1 201 ? -1.154 5.243 -17.866 1.00 96.38 201 ARG A CA 1
ATOM 1547 C C . ARG A 1 201 ? 0.024 4.282 -17.985 1.00 96.38 201 ARG A C 1
ATOM 1549 O O . ARG A 1 201 ? 0.896 4.516 -18.813 1.00 96.38 201 ARG A O 1
ATOM 1556 N N . ARG A 1 202 ? 0.037 3.188 -17.216 1.00 95.88 202 ARG A N 1
ATOM 1557 C CA . ARG A 1 202 ? 1.086 2.154 -17.300 1.00 95.88 202 ARG A CA 1
ATOM 1558 C C . ARG A 1 202 ? 1.124 1.506 -18.683 1.00 95.88 202 ARG A C 1
ATOM 1560 O O . ARG A 1 202 ? 2.196 1.405 -19.269 1.00 95.88 202 ARG A O 1
ATOM 1567 N N . VAL A 1 203 ? -0.038 1.128 -19.219 1.00 96.94 203 VAL A N 1
ATOM 1568 C CA . VAL A 1 203 ? -0.162 0.540 -20.564 1.00 96.94 203 VAL A CA 1
ATOM 1569 C C . VAL A 1 203 ? 0.247 1.545 -21.641 1.00 96.94 203 VAL A C 1
ATOM 1571 O O . VAL A 1 203 ? 0.975 1.182 -22.559 1.00 96.94 203 VAL A O 1
ATOM 1574 N N . MET A 1 204 ? -0.148 2.815 -21.511 1.00 97.75 204 MET A N 1
ATOM 1575 C CA . MET A 1 204 ? 0.252 3.870 -22.447 1.00 97.75 204 MET A CA 1
ATOM 1576 C C . MET A 1 204 ? 1.773 4.082 -22.461 1.00 97.75 204 MET A C 1
ATOM 1578 O O . MET A 1 204 ? 2.373 4.135 -23.530 1.00 97.75 204 MET A O 1
ATOM 1582 N N . VAL A 1 205 ? 2.408 4.163 -21.287 1.00 95.88 205 VAL A N 1
ATOM 1583 C CA . VAL A 1 205 ? 3.870 4.309 -21.173 1.00 95.88 205 VAL A CA 1
ATOM 1584 C C . VAL A 1 205 ? 4.587 3.065 -21.696 1.00 95.88 205 VAL A C 1
ATOM 1586 O O . VAL A 1 205 ? 5.581 3.191 -22.405 1.00 95.88 205 VAL A O 1
ATOM 1589 N N . PHE A 1 206 ? 4.063 1.869 -21.416 1.00 96.62 206 PHE A N 1
ATOM 1590 C CA . PHE A 1 206 ? 4.595 0.623 -21.960 1.00 96.62 206 PHE A CA 1
ATOM 1591 C C . PHE A 1 206 ? 4.523 0.598 -23.493 1.00 96.62 206 PHE A C 1
ATOM 1593 O O . PHE A 1 206 ? 5.519 0.293 -24.141 1.00 96.62 206 PHE A O 1
ATOM 1600 N N . ALA A 1 207 ? 3.384 0.975 -24.082 1.00 97.75 207 ALA A N 1
ATOM 1601 C CA . ALA A 1 207 ? 3.214 1.044 -25.531 1.00 97.75 207 ALA A CA 1
ATOM 1602 C C . ALA A 1 207 ? 4.165 2.068 -26.171 1.00 97.75 207 ALA A C 1
ATOM 1604 O O . ALA A 1 207 ? 4.824 1.756 -27.160 1.00 97.75 207 ALA A O 1
ATOM 1605 N N . ALA A 1 208 ? 4.301 3.256 -25.572 1.00 97.19 208 ALA A N 1
ATOM 1606 C CA . ALA A 1 208 ? 5.262 4.261 -26.020 1.00 97.19 208 ALA A CA 1
ATOM 1607 C C . ALA A 1 208 ? 6.707 3.732 -25.962 1.00 97.19 208 ALA A C 1
ATOM 1609 O O . ALA A 1 208 ? 7.471 3.920 -26.907 1.00 97.19 208 ALA A O 1
ATOM 1610 N N . ALA A 1 209 ? 7.068 3.008 -24.898 1.00 95.00 209 ALA A N 1
ATOM 1611 C CA . ALA A 1 209 ? 8.378 2.377 -24.777 1.00 95.00 209 ALA A CA 1
ATOM 1612 C C . ALA A 1 209 ? 8.609 1.287 -25.841 1.00 95.00 209 ALA A C 1
ATOM 1614 O O . ALA A 1 209 ? 9.710 1.201 -26.380 1.00 95.00 209 ALA A O 1
ATOM 1615 N N . GLN A 1 210 ? 7.582 0.512 -26.217 1.00 97.62 210 GLN A N 1
ATOM 1616 C CA . GLN A 1 210 ? 7.703 -0.462 -27.311 1.00 97.62 210 GLN A CA 1
ATOM 1617 C C . GLN A 1 210 ? 7.945 0.201 -28.669 1.00 97.62 210 GLN A C 1
ATOM 1619 O O . GLN A 1 210 ? 8.734 -0.316 -29.455 1.00 97.62 210 GLN A O 1
ATOM 1624 N N . VAL A 1 211 ? 7.335 1.362 -28.937 1.00 98.00 211 VAL A N 1
ATOM 1625 C CA . VAL A 1 211 ? 7.620 2.136 -30.159 1.00 98.00 211 VAL A CA 1
ATOM 1626 C C . VAL A 1 211 ? 9.089 2.561 -30.195 1.00 98.00 211 VAL A C 1
ATOM 1628 O O . VAL A 1 211 ? 9.747 2.403 -31.220 1.00 98.00 211 VAL A O 1
ATOM 1631 N N . VAL A 1 212 ? 9.634 3.034 -29.071 1.00 96.06 212 VAL A N 1
ATOM 1632 C CA . VAL A 1 212 ? 11.058 3.396 -28.972 1.00 96.06 212 VAL A CA 1
ATOM 1633 C C . VAL A 1 212 ? 11.955 2.176 -29.189 1.00 96.06 212 VAL A C 1
ATOM 1635 O O . VAL A 1 212 ? 12.888 2.245 -29.989 1.00 96.06 212 VAL A O 1
ATOM 1638 N N . ASN A 1 213 ? 11.660 1.042 -28.545 1.00 95.19 213 ASN A N 1
ATOM 1639 C CA . ASN A 1 213 ? 12.447 -0.176 -28.736 1.00 95.19 213 ASN A CA 1
ATOM 1640 C C . ASN A 1 213 ? 12.394 -0.669 -30.197 1.00 95.19 213 ASN A C 1
ATOM 1642 O O . ASN A 1 213 ? 13.397 -1.158 -30.712 1.00 95.19 213 ASN A O 1
ATOM 1646 N N . LEU A 1 214 ? 11.253 -0.516 -30.880 1.00 97.69 214 LEU A N 1
ATOM 1647 C CA . LEU A 1 214 ? 11.103 -0.869 -32.294 1.00 97.69 214 LEU A CA 1
ATOM 1648 C C . LEU A 1 214 ? 11.985 0.007 -33.194 1.00 97.69 214 LEU A C 1
ATOM 1650 O O . LEU A 1 214 ? 12.648 -0.513 -34.087 1.00 97.69 214 LEU A O 1
ATOM 1654 N N . VAL A 1 215 ? 12.048 1.317 -32.939 1.00 97.50 215 VAL A N 1
ATOM 1655 C CA . VAL A 1 215 ? 12.959 2.222 -33.661 1.00 97.50 215 VAL A CA 1
ATOM 1656 C C . VAL A 1 215 ? 14.419 1.809 -33.439 1.00 97.50 215 VAL A C 1
ATOM 1658 O O . VAL A 1 215 ? 15.184 1.738 -34.398 1.00 97.50 215 VAL A O 1
ATOM 1661 N N . ILE A 1 216 ? 14.803 1.456 -32.207 1.00 95.69 216 ILE A N 1
ATOM 1662 C CA . ILE A 1 216 ? 16.156 0.960 -31.891 1.00 95.69 216 ILE A CA 1
ATOM 1663 C C . ILE A 1 216 ? 16.461 -0.353 -32.631 1.00 95.69 216 ILE A C 1
ATOM 1665 O O . ILE A 1 216 ? 17.576 -0.529 -33.131 1.00 95.69 216 ILE A O 1
ATOM 1669 N N . LEU A 1 217 ? 15.486 -1.262 -32.741 1.00 97.38 217 LEU A N 1
ATOM 1670 C CA . LEU A 1 217 ? 15.632 -2.494 -33.518 1.00 97.38 217 LEU A CA 1
ATOM 1671 C C . LEU A 1 217 ? 15.873 -2.189 -35.003 1.00 97.38 217 LEU A C 1
ATOM 1673 O O . LEU A 1 217 ? 16.780 -2.773 -35.590 1.00 97.38 217 LEU A O 1
ATOM 1677 N N . ILE A 1 218 ? 15.111 -1.263 -35.597 1.00 97.81 218 ILE A N 1
ATOM 1678 C CA . ILE A 1 218 ? 15.290 -0.844 -36.999 1.00 97.81 218 ILE A CA 1
ATOM 1679 C C . ILE A 1 218 ? 16.695 -0.264 -37.210 1.00 97.81 218 ILE A C 1
ATOM 1681 O O . ILE A 1 218 ? 17.380 -0.649 -38.153 1.00 97.81 218 ILE A O 1
ATOM 1685 N N . MET A 1 219 ? 17.167 0.595 -36.303 1.00 97.56 219 MET A N 1
ATOM 1686 C CA . MET A 1 219 ? 18.526 1.148 -36.372 1.00 97.56 219 MET A CA 1
ATOM 1687 C C . MET A 1 219 ? 19.601 0.060 -36.255 1.00 97.56 219 MET A C 1
ATOM 1689 O O . MET A 1 219 ? 20.601 0.099 -36.963 1.00 97.56 219 MET A O 1
ATOM 1693 N N . SER A 1 220 ? 19.380 -0.941 -35.401 1.00 96.88 220 SER A N 1
ATOM 1694 C CA . SER A 1 220 ? 20.292 -2.081 -35.247 1.00 96.88 220 SER A CA 1
ATOM 1695 C C . SER A 1 220 ? 20.297 -2.990 -36.480 1.00 96.88 220 SER A C 1
ATOM 1697 O O . SER A 1 220 ? 21.337 -3.549 -36.816 1.00 96.88 220 SER A O 1
ATOM 1699 N N . ALA A 1 221 ? 19.158 -3.114 -37.169 1.00 97.38 221 ALA A N 1
ATOM 1700 C CA . ALA A 1 221 ? 19.041 -3.839 -38.431 1.00 97.38 221 ALA A CA 1
ATOM 1701 C C . ALA A 1 221 ? 19.840 -3.160 -39.555 1.00 97.38 221 ALA A C 1
ATOM 1703 O O . ALA A 1 221 ? 20.501 -3.851 -40.319 1.00 97.38 221 ALA A O 1
ATOM 1704 N N . ILE A 1 222 ? 19.821 -1.823 -39.618 1.00 98.19 222 ILE A N 1
ATOM 1705 C CA . ILE A 1 222 ? 20.608 -1.037 -40.588 1.00 98.19 222 ILE A CA 1
ATOM 1706 C C . ILE A 1 222 ? 22.119 -1.197 -40.346 1.00 98.19 222 ILE A C 1
ATOM 1708 O O . ILE A 1 222 ? 22.899 -1.136 -41.289 1.00 98.19 222 ILE A O 1
ATOM 1712 N N . SER A 1 223 ? 22.530 -1.435 -39.099 1.00 97.62 223 SER A N 1
ATOM 1713 C CA . SER A 1 223 ? 23.931 -1.657 -38.716 1.00 97.62 223 SER A CA 1
ATOM 1714 C C . SER A 1 223 ? 24.364 -3.133 -38.747 1.00 97.62 223 SER A C 1
ATOM 1716 O O . SER A 1 223 ? 25.334 -3.481 -38.077 1.00 97.62 223 SER A O 1
ATOM 1718 N N . ASP A 1 224 ? 23.620 -4.015 -39.426 1.00 96.94 224 ASP A N 1
ATOM 1719 C CA . ASP A 1 224 ? 23.868 -5.468 -39.509 1.00 96.94 224 ASP A CA 1
ATOM 1720 C C . ASP A 1 224 ? 23.915 -6.212 -38.150 1.00 96.94 224 ASP A C 1
ATOM 1722 O O . ASP A 1 224 ? 24.337 -7.364 -38.054 1.00 96.94 224 ASP A O 1
ATOM 1726 N N . MET A 1 225 ? 23.411 -5.598 -37.072 1.00 97.31 225 MET A N 1
ATOM 1727 C CA . MET A 1 225 ? 23.347 -6.163 -35.714 1.00 97.31 225 MET A CA 1
ATOM 1728 C C . MET A 1 225 ? 21.940 -6.671 -35.361 1.00 97.31 225 MET A C 1
ATOM 1730 O O . MET A 1 225 ? 21.501 -6.603 -34.209 1.00 97.31 225 MET A O 1
ATOM 1734 N N . PHE A 1 226 ? 21.203 -7.191 -36.344 1.00 96.31 226 PHE A N 1
ATOM 1735 C CA . PHE A 1 226 ? 19.788 -7.541 -36.189 1.00 96.31 226 PHE A CA 1
ATOM 1736 C C . PHE A 1 226 ? 19.524 -8.562 -35.070 1.00 96.31 226 PHE A C 1
ATOM 1738 O O . PHE A 1 226 ? 18.643 -8.351 -34.236 1.00 96.31 226 PHE A O 1
ATOM 1745 N N . CYS A 1 227 ? 20.320 -9.636 -34.997 1.00 97.12 227 CYS A N 1
ATOM 1746 C CA . CYS A 1 227 ? 20.168 -10.665 -33.963 1.00 97.12 227 CYS A CA 1
ATOM 1747 C C . CYS A 1 227 ? 20.351 -10.094 -32.548 1.00 97.12 227 CYS A C 1
ATOM 1749 O O . CYS A 1 227 ? 19.568 -10.404 -31.650 1.00 97.12 227 CYS A O 1
ATOM 1751 N N . VAL A 1 228 ? 21.350 -9.223 -32.361 1.00 94.69 228 VAL A N 1
ATOM 1752 C CA . VAL A 1 228 ? 21.596 -8.540 -31.080 1.00 94.69 228 VAL A CA 1
ATOM 1753 C C . VAL A 1 228 ? 20.427 -7.614 -30.746 1.00 94.69 228 VAL A C 1
ATOM 1755 O O . VAL A 1 228 ? 19.940 -7.624 -29.616 1.00 94.69 228 VAL A O 1
ATOM 1758 N N . GLY A 1 229 ? 19.921 -6.879 -31.741 1.00 95.56 229 GLY A N 1
ATOM 1759 C CA . GLY A 1 229 ? 18.749 -6.017 -31.604 1.00 95.56 229 GLY A CA 1
ATOM 1760 C C . GLY A 1 229 ? 17.495 -6.771 -31.153 1.00 95.56 229 GLY A C 1
ATOM 1761 O O . GLY A 1 229 ? 16.798 -6.295 -30.260 1.00 95.56 229 GLY A O 1
ATOM 1762 N N . ILE A 1 230 ? 17.221 -7.961 -31.706 1.00 97.50 230 ILE A N 1
ATOM 1763 C CA . ILE A 1 230 ? 16.075 -8.793 -31.292 1.00 97.50 230 ILE A CA 1
ATOM 1764 C C . ILE A 1 230 ? 16.214 -9.231 -29.836 1.00 97.50 230 ILE A C 1
ATOM 1766 O O . ILE A 1 230 ? 15.265 -9.101 -29.062 1.00 97.50 230 ILE A O 1
ATOM 1770 N N . VAL A 1 231 ? 17.379 -9.762 -29.453 1.00 96.00 231 VAL A N 1
ATOM 1771 C CA . VAL A 1 231 ? 17.602 -10.234 -28.078 1.00 96.00 231 VAL A CA 1
ATOM 1772 C C . VAL A 1 231 ? 17.435 -9.076 -27.096 1.00 96.00 231 VAL A C 1
ATOM 1774 O O . VAL A 1 231 ? 16.721 -9.212 -26.102 1.00 96.00 231 VAL A O 1
ATOM 1777 N N . LEU A 1 232 ? 18.017 -7.914 -27.406 1.00 92.94 232 LEU A N 1
ATOM 1778 C CA . LEU A 1 232 ? 17.882 -6.717 -26.584 1.00 92.94 232 LEU A CA 1
ATOM 1779 C C . LEU A 1 232 ? 16.425 -6.238 -26.506 1.00 92.94 232 LEU A C 1
ATOM 1781 O O . LEU A 1 232 ? 15.961 -5.908 -25.418 1.00 92.94 232 LEU A O 1
ATOM 1785 N N . LEU A 1 233 ? 15.682 -6.254 -27.618 1.00 95.44 233 LEU A N 1
ATOM 1786 C CA . LEU A 1 233 ? 14.259 -5.908 -27.650 1.00 95.44 233 LEU A CA 1
ATOM 1787 C C . LEU A 1 233 ? 13.442 -6.808 -26.715 1.00 95.44 233 LEU A C 1
ATOM 1789 O O . LEU A 1 233 ? 12.654 -6.294 -25.925 1.00 95.44 233 LEU A O 1
ATOM 1793 N N . LEU A 1 234 ? 13.632 -8.129 -26.774 1.00 96.50 234 LEU A N 1
ATOM 1794 C CA . LEU A 1 234 ? 12.895 -9.077 -25.931 1.00 96.50 234 LEU A CA 1
ATOM 1795 C C . LEU A 1 234 ? 13.205 -8.874 -24.445 1.00 96.50 234 LEU A C 1
ATOM 1797 O O . LEU A 1 234 ? 12.287 -8.843 -23.624 1.00 96.50 234 LEU A O 1
ATOM 1801 N N . VAL A 1 235 ? 14.482 -8.684 -24.100 1.00 91.56 235 VAL A N 1
ATOM 1802 C CA . VAL A 1 235 ? 14.908 -8.418 -22.718 1.00 91.56 235 VAL A CA 1
ATOM 1803 C C . VAL A 1 235 ? 14.332 -7.094 -22.215 1.00 91.56 235 VAL A C 1
ATOM 1805 O O . VAL A 1 235 ? 13.786 -7.043 -21.113 1.00 91.56 235 VAL A O 1
ATOM 1808 N N . MET A 1 236 ? 14.388 -6.033 -23.025 1.00 90.25 236 MET A N 1
ATOM 1809 C CA . MET A 1 236 ? 13.849 -4.720 -22.661 1.00 90.25 236 MET A CA 1
ATOM 1810 C C . MET A 1 236 ? 12.326 -4.744 -22.541 1.00 90.25 236 MET A C 1
ATOM 1812 O O . MET A 1 236 ? 11.789 -4.189 -21.585 1.00 90.25 236 MET A O 1
ATOM 1816 N N . ALA A 1 237 ? 11.622 -5.424 -23.447 1.00 95.75 237 ALA A N 1
ATOM 1817 C CA . ALA A 1 237 ? 10.174 -5.585 -23.378 1.00 95.75 237 ALA A CA 1
ATOM 1818 C C . ALA A 1 237 ? 9.754 -6.369 -22.128 1.00 95.75 237 ALA A C 1
ATOM 1820 O O . ALA A 1 237 ? 8.833 -5.947 -21.428 1.00 95.75 237 ALA A O 1
ATOM 1821 N N . ALA A 1 238 ? 10.463 -7.455 -21.797 1.00 93.62 238 ALA A N 1
ATOM 1822 C CA . ALA A 1 238 ? 10.236 -8.206 -20.568 1.00 93.62 238 ALA A CA 1
ATOM 1823 C C . ALA A 1 238 ? 10.485 -7.328 -19.331 1.00 93.62 238 ALA A C 1
ATOM 1825 O O . ALA A 1 238 ? 9.604 -7.198 -18.487 1.00 93.62 238 ALA A O 1
ATOM 1826 N N . LEU A 1 239 ? 11.627 -6.645 -19.237 1.00 88.50 239 LEU A N 1
ATOM 1827 C CA . LEU A 1 239 ? 11.929 -5.773 -18.100 1.00 88.50 239 LEU A CA 1
ATOM 1828 C C . LEU A 1 239 ? 10.905 -4.635 -17.951 1.00 88.50 239 LEU A C 1
ATOM 1830 O O . LEU A 1 239 ? 10.441 -4.359 -16.847 1.00 88.50 239 LEU A O 1
ATOM 1834 N N . GLN A 1 240 ? 10.501 -3.998 -19.050 1.00 93.75 240 GLN A N 1
ATOM 1835 C CA . GLN A 1 240 ? 9.480 -2.947 -19.042 1.00 93.75 240 GLN A CA 1
ATOM 1836 C C . GLN A 1 240 ? 8.115 -3.489 -18.610 1.00 93.75 240 GLN A C 1
ATOM 1838 O O . GLN A 1 240 ? 7.432 -2.856 -17.804 1.00 93.75 240 GLN A O 1
ATOM 1843 N N . ALA A 1 241 ? 7.721 -4.666 -19.102 1.00 95.56 241 ALA A N 1
ATOM 1844 C CA . ALA A 1 241 ? 6.482 -5.316 -18.698 1.00 95.56 241 ALA A CA 1
ATOM 1845 C C . ALA A 1 241 ? 6.527 -5.745 -17.222 1.00 95.56 241 ALA A C 1
ATOM 1847 O O . ALA A 1 241 ? 5.517 -5.640 -16.532 1.00 95.56 241 ALA A O 1
ATOM 1848 N N . PHE A 1 242 ? 7.691 -6.141 -16.702 1.00 92.06 242 PHE A N 1
ATOM 1849 C CA . PHE A 1 242 ? 7.887 -6.411 -15.280 1.00 92.06 242 PHE A CA 1
ATOM 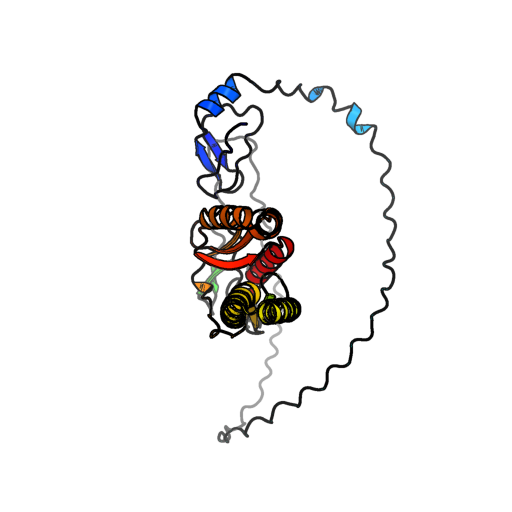1850 C C . PHE A 1 242 ? 7.735 -5.133 -14.448 1.00 92.06 242 PHE A C 1
ATOM 1852 O O . PHE A 1 242 ? 6.912 -5.098 -13.537 1.00 92.06 242 PHE A O 1
ATOM 1859 N N . LEU A 1 243 ? 8.471 -4.067 -14.777 1.00 89.31 243 LEU A N 1
ATOM 1860 C CA . LEU A 1 243 ? 8.491 -2.821 -14.002 1.00 89.31 243 LEU A CA 1
ATOM 1861 C C . LEU A 1 243 ? 7.147 -2.079 -14.035 1.00 89.31 243 LEU A C 1
ATOM 1863 O O . LEU A 1 243 ? 6.678 -1.597 -13.006 1.00 89.31 243 LEU A O 1
ATOM 1867 N N . LEU A 1 244 ? 6.508 -1.985 -15.205 1.00 93.50 244 LEU A N 1
ATOM 1868 C CA . LEU A 1 244 ? 5.238 -1.267 -15.366 1.00 93.50 244 LEU A CA 1
ATOM 1869 C C . LEU A 1 244 ? 4.023 -2.151 -15.084 1.00 93.50 244 LEU A C 1
ATOM 1871 O O . LEU A 1 244 ? 3.002 -1.654 -14.602 1.00 93.50 244 LEU A O 1
ATOM 1875 N N . GLY A 1 245 ? 4.118 -3.443 -15.391 1.00 95.06 245 GLY A N 1
ATOM 1876 C CA . GLY A 1 245 ? 3.019 -4.396 -15.277 1.00 95.06 245 GLY A CA 1
ATOM 1877 C C . GLY A 1 245 ? 2.931 -5.097 -13.929 1.00 95.06 245 GLY A C 1
ATOM 1878 O O . GLY A 1 245 ? 1.907 -5.728 -13.667 1.00 95.06 245 GLY A O 1
ATOM 1879 N N . THR A 1 246 ? 3.948 -4.982 -13.070 1.00 95.00 246 THR A N 1
ATOM 1880 C CA . THR A 1 246 ? 3.886 -5.507 -11.702 1.00 95.00 246 THR A CA 1
ATOM 1881 C C . THR A 1 246 ? 3.367 -4.442 -10.749 1.00 95.00 246 THR A C 1
ATOM 1883 O O . THR A 1 246 ? 4.007 -3.414 -10.533 1.00 95.00 246 THR A O 1
ATOM 1886 N N . PHE A 1 247 ? 2.177 -4.667 -10.197 1.00 95.38 247 PHE A N 1
ATOM 1887 C CA . PHE A 1 247 ? 1.575 -3.789 -9.195 1.00 95.38 247 PHE A CA 1
ATOM 1888 C C . PHE A 1 247 ? 0.448 -4.472 -8.441 1.00 95.38 247 PHE A C 1
ATOM 1890 O O . PHE A 1 247 ? -0.147 -5.441 -8.912 1.00 95.38 247 PHE A O 1
ATOM 1897 N N . ASP A 1 248 ? 0.157 -3.959 -7.258 1.00 96.44 248 ASP A N 1
ATOM 1898 C CA . ASP A 1 248 ? -0.940 -4.378 -6.409 1.00 96.44 248 ASP A CA 1
ATOM 1899 C C . ASP A 1 248 ? -2.129 -3.414 -6.496 1.00 96.44 248 ASP A C 1
ATOM 1901 O O . ASP A 1 248 ? -2.008 -2.204 -6.708 1.00 96.44 248 ASP A O 1
ATOM 1905 N N . THR A 1 249 ? -3.316 -3.990 -6.348 1.00 97.06 249 THR A N 1
ATOM 1906 C CA . THR A 1 249 ? -4.565 -3.265 -6.148 1.00 97.06 249 THR A CA 1
ATOM 1907 C C . THR A 1 249 ? -5.188 -3.738 -4.846 1.00 97.06 249 THR A C 1
ATOM 1909 O O . THR A 1 249 ? -5.351 -4.946 -4.637 1.00 97.06 249 THR A O 1
ATOM 1912 N N . LEU A 1 250 ? -5.564 -2.796 -3.993 1.00 98.06 250 LEU A N 1
ATOM 1913 C CA . LEU A 1 250 ? -6.246 -3.058 -2.737 1.00 98.06 250 LEU A CA 1
ATOM 1914 C C . LEU A 1 250 ? -7.734 -2.780 -2.921 1.00 98.06 250 LEU A C 1
ATOM 1916 O O . LEU A 1 250 ? -8.118 -1.688 -3.332 1.00 98.06 250 LEU A O 1
ATOM 1920 N N . LYS A 1 251 ? -8.576 -3.754 -2.585 1.00 98.12 251 LYS A N 1
ATOM 1921 C CA . LYS A 1 251 ? -10.028 -3.618 -2.631 1.00 98.12 251 LYS A CA 1
ATOM 1922 C C . LYS A 1 251 ? -10.619 -3.868 -1.254 1.00 98.12 251 LYS A C 1
ATOM 1924 O O . LYS A 1 251 ? -10.454 -4.949 -0.687 1.00 98.12 251 LYS A O 1
ATOM 1929 N N . VAL A 1 252 ? -11.343 -2.881 -0.743 1.00 98.31 252 VAL A N 1
ATOM 1930 C CA . VAL A 1 252 ? -12.064 -2.968 0.528 1.00 98.31 252 VAL A CA 1
ATOM 1931 C C . VAL A 1 252 ? -13.553 -2.929 0.225 1.00 98.31 252 VAL A C 1
ATOM 1933 O O . VAL A 1 252 ? -14.062 -1.979 -0.375 1.00 98.31 252 VAL A O 1
ATOM 1936 N N . VAL A 1 253 ? -14.247 -3.994 0.623 1.00 98.12 253 VAL A N 1
ATOM 1937 C CA . VAL A 1 253 ? -15.697 -4.122 0.466 1.00 98.12 253 VAL A CA 1
ATOM 1938 C C . VAL A 1 253 ? -16.326 -4.370 1.827 1.00 98.12 253 VAL A C 1
ATOM 1940 O O . VAL A 1 253 ? -16.016 -5.369 2.473 1.00 98.12 253 VAL A O 1
ATOM 1943 N N . ARG A 1 254 ? -17.240 -3.493 2.241 1.00 98.00 254 ARG A N 1
ATOM 1944 C CA . ARG A 1 254 ? -18.157 -3.700 3.366 1.00 98.00 254 ARG A CA 1
ATOM 1945 C C . ARG A 1 254 ? -19.565 -3.839 2.813 1.00 98.00 254 ARG A C 1
ATOM 1947 O O . ARG A 1 254 ? -20.040 -2.950 2.112 1.00 98.00 254 ARG A O 1
ATOM 1954 N N . ASN A 1 255 ? -20.228 -4.950 3.111 1.00 97.06 255 ASN A N 1
ATOM 1955 C CA . ASN A 1 255 ? -21.620 -5.147 2.710 1.00 97.06 255 ASN A CA 1
ATOM 1956 C C . ASN A 1 255 ? -22.603 -4.496 3.705 1.00 97.06 255 ASN A C 1
ATOM 1958 O O . ASN A 1 255 ? -22.223 -4.122 4.813 1.00 97.06 255 ASN A O 1
ATOM 1962 N N . ASN A 1 256 ? -23.890 -4.456 3.348 1.00 94.94 256 ASN A N 1
ATOM 1963 C CA . ASN A 1 256 ? -24.955 -3.928 4.218 1.00 94.94 256 ASN A CA 1
ATOM 1964 C C . ASN A 1 256 ? -25.102 -4.707 5.541 1.00 94.94 256 ASN A C 1
ATOM 1966 O O . ASN A 1 256 ? -25.643 -4.187 6.508 1.00 94.94 256 ASN A O 1
ATOM 1970 N N . LYS A 1 257 ? -24.595 -5.949 5.603 1.00 90.69 257 LYS A N 1
ATOM 1971 C CA . LYS A 1 257 ? -24.562 -6.782 6.820 1.00 90.69 257 LYS A CA 1
ATOM 1972 C C . LYS A 1 257 ? -23.350 -6.483 7.715 1.00 90.69 257 LYS A C 1
ATOM 1974 O O . LYS A 1 257 ? -23.153 -7.163 8.716 1.00 90.69 257 LYS A O 1
ATOM 1979 N N . GLY A 1 258 ? -22.499 -5.531 7.332 1.00 92.44 258 GLY A N 1
ATOM 1980 C CA . GLY A 1 258 ? -21.277 -5.176 8.049 1.00 92.44 258 GLY A CA 1
ATOM 1981 C C . GLY A 1 258 ? -20.108 -6.147 7.860 1.00 92.44 258 GLY A C 1
ATOM 1982 O O . GLY A 1 258 ? -19.062 -5.944 8.465 1.00 92.44 258 GLY A O 1
ATOM 1983 N N . LYS A 1 259 ? -20.234 -7.179 7.016 1.00 95.94 259 LYS A N 1
ATOM 1984 C CA . LYS A 1 259 ? -19.122 -8.072 6.667 1.00 95.94 259 LYS A CA 1
ATOM 1985 C C . LYS A 1 259 ? -18.135 -7.317 5.786 1.00 95.94 259 LYS A C 1
ATOM 1987 O O . LYS A 1 259 ? -18.491 -6.868 4.694 1.00 95.94 259 LYS A O 1
ATOM 1992 N N . VAL A 1 260 ? -16.900 -7.236 6.263 1.00 97.94 260 VAL A N 1
ATOM 1993 C CA . VAL A 1 260 ? -15.786 -6.599 5.564 1.00 97.94 260 VAL A CA 1
ATOM 1994 C C . VAL A 1 260 ? -14.904 -7.662 4.935 1.00 97.94 260 VAL A C 1
ATOM 1996 O O . VAL A 1 260 ? -14.507 -8.629 5.587 1.00 97.94 260 VAL A O 1
ATOM 1999 N N . THR A 1 261 ? -14.570 -7.466 3.669 1.00 98.06 261 THR A N 1
ATOM 2000 C CA . THR A 1 261 ? -13.575 -8.252 2.947 1.00 98.06 261 THR A CA 1
ATOM 2001 C C . THR A 1 261 ? -12.526 -7.317 2.376 1.00 98.06 261 THR A C 1
ATOM 2003 O O . THR A 1 261 ? -12.849 -6.446 1.564 1.00 98.06 261 THR A O 1
ATOM 2006 N N . ILE A 1 262 ? -11.279 -7.528 2.789 1.00 98.31 262 ILE A N 1
ATOM 2007 C CA . ILE A 1 262 ? -10.105 -6.865 2.230 1.00 98.31 262 ILE A CA 1
ATOM 2008 C C . ILE A 1 262 ? -9.452 -7.858 1.275 1.00 98.31 262 ILE A C 1
ATOM 2010 O O . ILE A 1 262 ? -9.131 -8.985 1.652 1.00 98.31 262 ILE A O 1
ATOM 2014 N N . THR A 1 263 ? -9.334 -7.473 0.011 1.00 98.25 263 THR A N 1
ATOM 2015 C CA . THR A 1 263 ? -8.752 -8.307 -1.041 1.00 98.25 263 THR A CA 1
ATOM 2016 C C . THR A 1 263 ? -7.588 -7.568 -1.673 1.00 98.25 263 THR A C 1
ATOM 2018 O O . THR A 1 263 ? -7.732 -6.410 -2.065 1.00 98.25 263 THR A O 1
ATOM 2021 N N . ARG A 1 264 ? -6.446 -8.242 -1.790 1.00 97.81 264 ARG A N 1
ATOM 2022 C CA . ARG A 1 264 ? -5.282 -7.745 -2.515 1.00 97.81 264 ARG A CA 1
ATOM 2023 C C . ARG A 1 264 ? -5.163 -8.516 -3.818 1.00 97.81 264 ARG A C 1
ATOM 2025 O O . ARG A 1 264 ? -4.974 -9.729 -3.806 1.00 97.81 264 ARG A O 1
ATOM 2032 N N . ASN A 1 265 ? -5.254 -7.819 -4.945 1.00 97.12 265 ASN A N 1
ATOM 2033 C CA . ASN A 1 265 ? -4.951 -8.426 -6.238 1.00 97.12 265 ASN A CA 1
ATOM 2034 C C . ASN A 1 265 ? -3.566 -7.978 -6.651 1.00 97.12 265 ASN A C 1
ATOM 2036 O O . ASN A 1 265 ? -3.287 -6.783 -6.703 1.00 97.12 265 ASN A O 1
ATOM 2040 N N . TRP A 1 266 ? -2.710 -8.938 -6.960 1.00 96.56 266 TRP A N 1
ATOM 2041 C CA . TRP A 1 266 ? -1.402 -8.648 -7.512 1.00 96.56 266 TRP A CA 1
ATOM 2042 C C . TRP A 1 266 ? -1.428 -8.937 -9.005 1.00 96.56 266 TRP A C 1
ATOM 2044 O O . TRP A 1 266 ? -1.907 -9.989 -9.427 1.00 96.56 266 TRP A O 1
ATOM 2054 N N . ARG A 1 267 ? -0.946 -8.002 -9.814 1.00 97.06 267 ARG A N 1
ATOM 2055 C CA . ARG A 1 267 ? -0.720 -8.211 -11.240 1.00 97.06 267 ARG A CA 1
ATOM 2056 C C . ARG A 1 267 ? 0.770 -8.390 -11.457 1.00 97.06 267 ARG A C 1
ATOM 2058 O O . ARG A 1 267 ? 1.564 -7.649 -10.886 1.00 97.06 267 ARG A O 1
ATOM 2065 N N . PHE A 1 268 ? 1.127 -9.378 -12.261 1.00 96.56 268 PHE A N 1
ATOM 2066 C CA . PHE A 1 268 ? 2.495 -9.688 -12.646 1.00 96.56 268 PHE A CA 1
ATOM 2067 C C . PHE A 1 268 ? 2.568 -9.615 -14.166 1.00 96.56 268 PHE A C 1
ATOM 2069 O O . PHE A 1 268 ? 1.800 -10.302 -14.835 1.00 96.56 268 PHE A O 1
ATOM 2076 N N . PHE A 1 269 ? 3.412 -8.741 -14.720 1.00 96.31 269 PHE A N 1
ATOM 2077 C CA . PHE A 1 269 ? 3.413 -8.455 -16.165 1.00 96.31 269 PHE A CA 1
ATOM 2078 C C . PHE A 1 269 ? 2.010 -8.132 -16.726 1.00 96.31 269 PHE A C 1
ATOM 2080 O O . PHE A 1 269 ? 1.621 -8.638 -17.774 1.00 96.31 269 PHE A O 1
ATOM 2087 N N . PHE A 1 270 ? 1.213 -7.331 -16.008 1.00 96.19 270 PHE A N 1
ATOM 2088 C CA . PHE A 1 270 ? -0.200 -7.032 -16.303 1.00 96.19 270 PHE A CA 1
ATOM 2089 C C . PHE A 1 270 ? -1.181 -8.212 -16.167 1.00 96.19 270 PHE A C 1
ATOM 2091 O O . PHE A 1 270 ? -2.392 -7.981 -16.152 1.00 96.19 270 PHE A O 1
ATOM 2098 N N . ALA A 1 271 ? -0.708 -9.449 -15.996 1.00 96.75 271 ALA A N 1
ATOM 2099 C CA . ALA A 1 271 ? -1.561 -10.608 -15.775 1.00 96.75 271 ALA A CA 1
ATOM 2100 C C . ALA A 1 271 ? -2.026 -10.665 -14.306 1.00 96.75 271 ALA A C 1
ATOM 2102 O O . ALA A 1 271 ? -1.192 -10.627 -13.395 1.00 96.75 271 ALA A O 1
ATOM 2103 N N . PRO A 1 272 ? -3.339 -10.744 -14.031 1.00 96.31 272 PRO A N 1
ATOM 2104 C CA . PRO A 1 272 ? -3.841 -10.824 -12.665 1.00 96.31 272 PRO A CA 1
ATOM 2105 C C . PRO A 1 272 ? -3.550 -12.196 -12.044 1.00 96.31 272 PRO A C 1
ATOM 2107 O O . PRO A 1 272 ? -3.963 -13.230 -12.568 1.00 96.31 272 PRO A O 1
ATOM 2110 N N . LYS A 1 273 ? -2.884 -12.203 -10.886 1.00 97.00 273 LYS A N 1
ATOM 2111 C CA . LYS A 1 273 ? -2.827 -13.357 -9.982 1.00 97.00 273 LYS A CA 1
ATOM 2112 C C . LYS A 1 273 ? -4.186 -13.503 -9.277 1.00 97.00 273 LYS A C 1
ATOM 2114 O O . LYS A 1 273 ? -4.861 -12.489 -9.069 1.00 97.00 273 LYS A O 1
ATOM 2119 N N . PRO A 1 274 ? -4.596 -14.725 -8.881 1.00 97.88 274 PRO A N 1
ATOM 2120 C CA . PRO A 1 274 ? -5.788 -14.909 -8.069 1.00 97.88 274 PRO A CA 1
ATOM 2121 C C . PRO A 1 274 ? -5.827 -13.965 -6.853 1.00 97.88 274 PRO A C 1
ATOM 2123 O O . PRO A 1 274 ? -4.787 -13.761 -6.218 1.00 97.88 274 PRO A O 1
ATOM 2126 N N . PRO A 1 275 ? -7.003 -13.386 -6.549 1.00 97.56 275 PRO A N 1
ATOM 2127 C CA . PRO A 1 275 ? -7.189 -12.452 -5.443 1.00 97.56 275 PRO A CA 1
ATOM 2128 C C . PRO A 1 275 ? -6.789 -13.093 -4.113 1.00 97.56 275 PRO A C 1
ATOM 2130 O O . PRO A 1 275 ? -7.297 -14.163 -3.769 1.00 97.56 275 PRO A O 1
ATOM 2133 N N . ASP A 1 276 ? -5.940 -12.415 -3.346 1.00 97.88 276 ASP A N 1
ATOM 2134 C CA . ASP A 1 276 ? -5.568 -12.837 -1.999 1.00 97.88 276 ASP A CA 1
ATOM 2135 C C . ASP A 1 276 ? -6.497 -12.183 -0.968 1.00 97.88 276 ASP A C 1
ATOM 2137 O O . ASP A 1 276 ? -6.693 -10.962 -0.966 1.00 97.88 276 ASP A O 1
ATOM 2141 N N . LYS A 1 277 ? -7.123 -12.996 -0.114 1.00 98.12 277 LYS A N 1
ATOM 2142 C CA . LYS A 1 277 ? -8.070 -12.522 0.903 1.00 98.12 277 LYS A CA 1
ATOM 2143 C C . LYS A 1 277 ? -7.333 -12.346 2.218 1.00 98.12 277 LYS A C 1
ATOM 2145 O O . LYS A 1 277 ? -6.926 -13.322 2.839 1.00 98.12 277 LYS A O 1
ATOM 2150 N N . ILE A 1 278 ? -7.244 -11.103 2.673 1.00 97.94 278 ILE A N 1
ATOM 2151 C CA . ILE A 1 278 ? -6.522 -10.763 3.895 1.00 97.94 278 ILE A CA 1
ATOM 2152 C C . ILE A 1 278 ? -7.443 -10.968 5.102 1.00 97.94 278 ILE A C 1
ATOM 2154 O O . ILE A 1 278 ? -8.538 -10.397 5.175 1.00 97.94 278 ILE A O 1
ATOM 2158 N N . LYS A 1 279 ? -6.996 -11.793 6.054 1.00 97.69 279 LYS A N 1
ATOM 2159 C CA . LYS A 1 279 ? -7.691 -12.059 7.319 1.00 97.69 279 LYS A CA 1
ATOM 2160 C C . LYS A 1 279 ? -7.433 -10.936 8.321 1.00 97.69 279 LYS A C 1
ATOM 2162 O O . LYS A 1 279 ? -6.648 -11.076 9.240 1.00 97.69 279 LYS A O 1
ATOM 2167 N N . TRP A 1 280 ? -8.134 -9.824 8.149 1.00 97.81 280 TRP A N 1
ATOM 2168 C CA . TRP A 1 280 ? -7.995 -8.658 9.030 1.00 97.81 280 TRP A CA 1
ATOM 2169 C C . TRP A 1 280 ? -8.457 -8.895 10.476 1.00 97.81 280 TRP A C 1
ATOM 2171 O O . TRP A 1 280 ? -8.148 -8.099 11.350 1.00 97.81 280 TRP A O 1
ATOM 2181 N N . GLN A 1 281 ? -9.227 -9.959 10.721 1.00 96.75 281 GLN A N 1
ATOM 2182 C CA . GLN A 1 281 ? -9.753 -10.298 12.047 1.00 96.75 281 GLN A CA 1
ATOM 2183 C C . GLN A 1 281 ? -8.671 -10.792 13.011 1.00 96.75 281 GLN A C 1
ATOM 2185 O O . GLN A 1 281 ? -8.895 -10.770 14.217 1.00 96.75 281 GLN A O 1
ATOM 2190 N N . ASP A 1 282 ? -7.529 -11.229 12.476 1.00 96.81 282 ASP A N 1
ATOM 2191 C CA . ASP A 1 282 ? -6.398 -11.715 13.263 1.00 96.81 282 ASP A CA 1
ATOM 2192 C C . ASP A 1 282 ? -5.513 -10.548 13.760 1.00 96.81 282 ASP A C 1
ATOM 2194 O O . ASP A 1 282 ? -4.566 -10.772 14.506 1.00 96.81 282 ASP A O 1
ATOM 2198 N N . HIS A 1 283 ? -5.833 -9.302 13.378 1.00 97.38 283 HIS A N 1
ATOM 2199 C CA . HIS A 1 283 ? -5.067 -8.090 13.687 1.00 97.38 283 HIS A CA 1
ATOM 2200 C C . HIS A 1 283 ? -5.796 -7.195 14.694 1.00 97.38 283 HIS A C 1
ATOM 2202 O O . HIS A 1 283 ? -7.023 -7.113 14.700 1.00 97.38 283 HIS A O 1
ATOM 2208 N N . GLU A 1 284 ? -5.043 -6.486 15.539 1.00 96.50 284 GLU A N 1
ATOM 2209 C CA . GLU A 1 284 ? -5.606 -5.626 16.593 1.00 96.50 284 GLU A CA 1
ATOM 2210 C C . GLU A 1 284 ? -5.817 -4.178 16.140 1.00 96.50 284 GLU A C 1
ATOM 2212 O O . GLU A 1 284 ? -6.705 -3.483 16.643 1.00 96.50 284 GLU A O 1
ATOM 2217 N N . GLY A 1 285 ? -5.022 -3.718 15.174 1.00 97.00 285 GLY A N 1
ATOM 2218 C CA . GLY A 1 285 ? -5.120 -2.358 14.671 1.00 97.00 285 GLY A CA 1
ATOM 2219 C C . GLY A 1 285 ? -4.552 -2.179 13.276 1.00 97.00 285 GLY A C 1
ATOM 2220 O O . GLY A 1 285 ? -4.143 -3.121 12.592 1.00 97.00 285 GLY A O 1
ATOM 2221 N N . VAL A 1 286 ? -4.553 -0.927 12.846 1.00 97.75 286 VAL A N 1
ATOM 2222 C CA . VAL A 1 286 ? -3.950 -0.489 11.592 1.00 97.75 286 VAL A CA 1
ATOM 2223 C C . VAL A 1 286 ? -2.906 0.559 11.932 1.00 97.75 286 VAL A C 1
ATOM 2225 O O . VAL A 1 286 ? -3.100 1.364 12.837 1.00 97.75 286 VAL A O 1
ATOM 2228 N N . VAL A 1 287 ? -1.779 0.531 11.233 1.00 97.00 287 VAL A N 1
ATOM 2229 C CA . VAL A 1 287 ? -0.708 1.507 11.402 1.00 97.00 287 VAL A CA 1
ATOM 2230 C C . VAL A 1 287 ? -0.328 2.075 10.044 1.00 97.00 287 VAL A C 1
ATOM 2232 O O . VAL A 1 287 ? -0.207 1.355 9.047 1.00 97.00 287 VAL A O 1
ATOM 2235 N N . LEU A 1 288 ? -0.139 3.391 10.004 1.00 97.06 288 LEU A N 1
ATOM 2236 C CA . LEU A 1 288 ? 0.486 4.067 8.878 1.00 97.06 288 LEU A CA 1
ATOM 2237 C C . LEU A 1 288 ? 1.962 4.283 9.207 1.00 97.06 288 LEU A C 1
ATOM 2239 O O . LEU A 1 288 ? 2.307 4.997 10.146 1.00 97.06 288 LEU A O 1
ATOM 2243 N N . ILE A 1 289 ? 2.849 3.692 8.424 1.00 95.81 289 ILE A N 1
ATOM 2244 C CA . ILE A 1 289 ? 4.292 3.799 8.614 1.00 95.81 289 ILE A CA 1
ATOM 2245 C C . ILE A 1 289 ? 4.839 4.672 7.497 1.00 95.81 289 ILE A C 1
ATOM 2247 O O . ILE A 1 289 ? 4.639 4.388 6.316 1.00 95.81 289 ILE A O 1
ATOM 2251 N N . GLN A 1 290 ? 5.524 5.745 7.880 1.00 95.94 290 GLN A N 1
ATOM 2252 C CA . GLN A 1 290 ? 6.364 6.500 6.963 1.00 95.94 290 GLN A CA 1
ATOM 2253 C C . GLN A 1 290 ? 7.761 5.896 7.052 1.00 95.94 290 GLN A C 1
ATOM 2255 O O . GLN A 1 290 ? 8.469 6.077 8.041 1.00 95.94 290 GLN A O 1
ATOM 2260 N N . GLY A 1 291 ? 8.114 5.102 6.050 1.00 89.81 291 GLY A N 1
ATOM 2261 C CA . GLY A 1 291 ? 9.380 4.394 5.989 1.00 89.81 291 GLY A CA 1
ATOM 2262 C C . GLY A 1 291 ? 10.203 4.915 4.827 1.00 89.81 291 GLY A C 1
ATOM 2263 O O . GLY A 1 291 ? 9.715 5.021 3.704 1.00 89.81 291 GLY A O 1
ATOM 2264 N N . ARG A 1 292 ? 11.479 5.203 5.074 1.00 87.38 292 ARG A N 1
ATOM 2265 C CA . ARG A 1 292 ? 12.456 5.331 3.995 1.00 87.38 292 ARG A CA 1
ATOM 2266 C C . ARG A 1 292 ? 13.252 4.038 3.941 1.00 87.38 292 ARG A C 1
ATOM 2268 O O . ARG A 1 292 ? 14.341 3.946 4.499 1.00 87.38 292 ARG A O 1
ATOM 2275 N N . GLU A 1 293 ? 12.677 3.020 3.308 1.00 82.31 293 GLU A N 1
ATOM 2276 C CA . GLU A 1 293 ? 13.384 1.768 3.030 1.00 82.31 293 GLU A CA 1
ATOM 2277 C C . GLU A 1 293 ? 14.434 2.027 1.941 1.00 82.31 293 GLU A C 1
ATOM 2279 O O . GLU A 1 293 ? 14.233 1.774 0.752 1.00 82.31 293 GLU A O 1
ATOM 2284 N N . LEU A 1 294 ? 15.569 2.599 2.345 1.00 82.75 294 LEU A N 1
ATOM 2285 C CA . LEU A 1 294 ? 16.768 2.652 1.518 1.00 82.75 294 LEU A CA 1
ATOM 2286 C C . LEU A 1 294 ? 17.395 1.264 1.509 1.00 82.75 294 LEU A C 1
ATOM 2288 O O . LEU A 1 294 ? 18.362 1.000 2.217 1.00 82.75 294 LEU A O 1
ATOM 2292 N N . ASP A 1 295 ? 16.807 0.373 0.721 1.00 87.88 295 ASP A N 1
ATOM 2293 C CA . ASP A 1 295 ? 17.360 -0.957 0.537 1.00 87.88 295 ASP A CA 1
ATOM 2294 C C . ASP A 1 295 ? 18.723 -0.863 -0.171 1.00 87.88 295 ASP A C 1
ATOM 2296 O O . ASP A 1 295 ? 18.900 -0.074 -1.110 1.00 87.88 295 ASP A O 1
ATOM 2300 N N . LEU A 1 296 ? 19.696 -1.665 0.267 1.00 93.06 296 LEU A N 1
ATOM 2301 C CA . LEU A 1 296 ? 21.046 -1.689 -0.310 1.00 93.06 296 LEU A CA 1
ATOM 2302 C C . LEU A 1 296 ? 20.979 -1.983 -1.815 1.00 93.06 296 LEU A C 1
ATOM 2304 O O . LEU A 1 296 ? 21.722 -1.402 -2.607 1.00 93.06 296 LEU A O 1
ATOM 2308 N N . VAL A 1 297 ? 20.028 -2.830 -2.215 1.00 89.69 297 VAL A N 1
ATOM 2309 C CA . VAL A 1 297 ? 19.763 -3.193 -3.612 1.00 89.69 297 VAL A CA 1
ATOM 2310 C C . VAL A 1 297 ? 19.407 -1.970 -4.462 1.00 89.69 297 VAL A C 1
ATOM 2312 O O . VAL A 1 297 ? 19.902 -1.846 -5.582 1.00 89.69 297 VAL A O 1
ATOM 2315 N N . ASN A 1 298 ? 18.614 -1.029 -3.934 1.00 90.56 298 ASN A N 1
ATOM 2316 C CA . ASN A 1 298 ? 18.246 0.188 -4.662 1.00 90.56 298 ASN A CA 1
ATOM 2317 C C . ASN A 1 298 ? 19.476 1.070 -4.922 1.00 90.56 298 ASN A C 1
ATOM 2319 O O . ASN A 1 298 ? 19.636 1.601 -6.021 1.00 90.56 298 ASN A O 1
ATOM 2323 N N . TRP A 1 299 ? 20.380 1.187 -3.946 1.00 94.44 299 TRP A N 1
ATOM 2324 C CA . TRP A 1 299 ? 21.636 1.921 -4.118 1.00 94.44 299 TRP A CA 1
ATOM 2325 C C . TRP A 1 299 ? 22.573 1.257 -5.124 1.00 94.44 299 TRP A C 1
ATOM 2327 O O . TRP A 1 299 ? 23.101 1.942 -6.000 1.00 94.44 299 TRP A O 1
ATOM 2337 N N . VAL A 1 300 ? 22.735 -0.066 -5.051 1.00 94.31 300 VAL A N 1
ATOM 2338 C CA . VAL A 1 300 ? 23.540 -0.828 -6.017 1.00 94.31 300 VAL A CA 1
ATOM 2339 C C . VAL A 1 300 ? 22.990 -0.648 -7.435 1.00 94.31 300 VAL A C 1
ATOM 2341 O O . VAL A 1 300 ? 23.753 -0.324 -8.344 1.00 94.31 300 VAL A O 1
ATOM 2344 N N . MET A 1 301 ? 21.671 -0.753 -7.625 1.00 89.12 301 MET A N 1
ATOM 2345 C CA . MET A 1 301 ? 21.031 -0.498 -8.921 1.00 89.12 301 MET A CA 1
ATOM 2346 C C . MET A 1 301 ? 21.254 0.931 -9.419 1.00 89.12 301 MET A C 1
ATOM 2348 O O . MET A 1 301 ? 21.554 1.130 -10.594 1.00 89.12 301 MET A O 1
ATOM 2352 N N . CYS A 1 302 ? 21.169 1.930 -8.538 1.00 93.06 302 CYS A N 1
ATOM 2353 C CA . CYS A 1 302 ? 21.441 3.318 -8.902 1.00 93.06 302 CYS A CA 1
ATOM 2354 C C . CYS A 1 302 ? 22.881 3.518 -9.398 1.00 93.06 302 CYS A C 1
ATOM 2356 O O . CYS A 1 302 ? 23.083 4.228 -10.381 1.00 93.06 302 CYS A O 1
ATOM 2358 N N . ILE A 1 303 ? 23.870 2.889 -8.749 1.00 95.38 303 ILE A N 1
ATOM 2359 C CA . ILE A 1 303 ? 25.285 2.954 -9.151 1.00 95.38 303 ILE A CA 1
ATOM 2360 C C . ILE A 1 303 ? 25.488 2.271 -10.505 1.00 95.38 303 ILE A C 1
ATOM 2362 O O . ILE A 1 303 ? 26.124 2.847 -11.385 1.00 95.38 303 ILE A O 1
ATOM 2366 N N . ILE A 1 304 ? 24.906 1.083 -10.701 1.00 90.25 304 ILE A N 1
ATOM 2367 C CA . ILE A 1 304 ? 24.961 0.368 -11.983 1.00 90.25 304 ILE A CA 1
ATOM 2368 C C . ILE A 1 304 ? 24.382 1.246 -13.098 1.00 90.25 304 ILE A C 1
ATOM 2370 O O . ILE A 1 304 ? 25.031 1.443 -14.122 1.00 90.25 304 ILE A O 1
ATOM 2374 N N . LEU A 1 305 ? 23.201 1.836 -12.890 1.00 87.94 305 LEU A N 1
ATOM 2375 C CA . LEU A 1 305 ? 22.574 2.722 -13.874 1.00 87.94 305 LEU A CA 1
ATOM 2376 C C . LEU A 1 305 ? 23.418 3.969 -14.162 1.00 87.94 305 LEU A C 1
ATOM 2378 O O . LEU A 1 305 ? 23.504 4.366 -15.318 1.00 87.94 305 LEU A O 1
ATOM 2382 N N . LEU A 1 306 ? 24.080 4.542 -13.152 1.00 91.56 306 LEU A N 1
ATOM 2383 C CA . LEU A 1 306 ? 25.015 5.663 -13.310 1.00 91.56 306 LEU A CA 1
ATOM 2384 C C . LEU A 1 306 ? 26.207 5.316 -14.214 1.00 91.56 306 LEU A C 1
ATOM 2386 O O . LEU A 1 306 ? 26.622 6.155 -15.011 1.00 91.56 306 LEU A O 1
ATOM 2390 N N . MET A 1 307 ? 26.719 4.084 -14.134 1.00 90.62 307 MET A N 1
ATOM 2391 C CA . MET A 1 307 ? 27.805 3.600 -15.000 1.00 90.62 307 MET A CA 1
ATOM 2392 C C . MET A 1 307 ? 27.358 3.436 -16.460 1.00 90.62 307 MET A C 1
ATOM 2394 O O . MET A 1 307 ? 28.151 3.670 -17.368 1.00 90.62 307 MET A O 1
ATOM 2398 N N . TYR A 1 308 ? 26.088 3.088 -16.698 1.00 82.75 308 TYR A N 1
ATOM 2399 C CA . TYR A 1 308 ? 25.490 3.078 -18.042 1.00 82.75 308 TYR A CA 1
ATOM 2400 C C . TYR A 1 308 ? 25.135 4.484 -18.555 1.00 82.75 308 TYR A C 1
ATOM 2402 O O . TYR A 1 308 ? 24.880 4.665 -19.745 1.00 82.75 308 TYR A O 1
ATOM 2410 N N . GLY A 1 309 ? 25.123 5.482 -17.671 1.00 86.75 309 GLY A N 1
ATOM 2411 C CA . GLY A 1 309 ? 24.933 6.887 -17.997 1.00 86.75 309 GLY A CA 1
ATOM 2412 C C . GLY A 1 309 ? 24.416 7.689 -16.804 1.00 86.75 309 GLY A C 1
ATOM 2413 O O . GLY A 1 309 ? 23.632 7.214 -15.988 1.00 86.75 309 GLY A O 1
ATOM 2414 N N . VAL A 1 310 ? 24.784 8.968 -16.732 1.00 91.88 310 VAL A N 1
ATOM 2415 C CA . VAL A 1 310 ? 24.351 9.852 -15.633 1.00 91.88 310 VAL A CA 1
ATOM 2416 C C . VAL A 1 310 ? 22.825 9.980 -15.579 1.00 91.88 310 VAL A C 1
ATOM 2418 O O . VAL A 1 310 ? 22.221 9.936 -14.509 1.00 91.88 310 VAL A O 1
ATOM 2421 N N . LEU A 1 311 ? 22.189 10.100 -16.745 1.00 89.44 311 LEU A N 1
ATOM 2422 C CA . LEU A 1 311 ? 20.760 10.372 -16.864 1.00 89.44 311 LEU A CA 1
ATOM 2423 C C . LEU A 1 311 ? 19.864 9.251 -16.287 1.00 89.44 311 LEU A C 1
ATOM 2425 O O . LEU A 1 311 ? 19.022 9.569 -15.445 1.00 89.44 311 LEU A O 1
ATOM 2429 N N . PRO A 1 312 ? 20.029 7.955 -16.638 1.00 86.25 312 PRO A N 1
ATOM 2430 C CA . PRO A 1 312 ? 19.228 6.881 -16.042 1.00 86.25 312 PRO A CA 1
ATOM 2431 C C . PRO A 1 312 ? 19.442 6.738 -14.530 1.00 86.25 312 PRO A C 1
ATOM 2433 O O . PRO A 1 312 ? 18.471 6.512 -13.809 1.00 86.25 312 PRO A O 1
ATOM 2436 N N . GLY A 1 313 ? 20.668 6.931 -14.030 1.00 89.31 313 GLY A N 1
ATOM 2437 C CA . GLY A 1 313 ? 20.936 6.907 -12.591 1.00 89.31 313 GLY A CA 1
ATOM 2438 C C . GLY A 1 313 ? 20.234 8.041 -11.835 1.00 89.31 313 GLY A C 1
ATOM 2439 O O . GLY A 1 313 ? 19.590 7.794 -10.817 1.00 89.31 313 GLY A O 1
ATOM 2440 N N . VAL A 1 314 ? 20.267 9.273 -12.360 1.00 93.94 314 VAL A N 1
ATOM 2441 C CA . VAL A 1 314 ? 19.568 10.426 -11.758 1.00 93.94 314 VAL A CA 1
ATOM 2442 C C . VAL A 1 314 ? 18.050 10.242 -11.784 1.00 93.94 314 VAL A C 1
ATOM 2444 O O . VAL A 1 314 ? 17.387 10.520 -10.784 1.00 93.94 314 VAL A O 1
ATOM 2447 N N . LEU A 1 315 ? 17.488 9.739 -12.890 1.00 90.06 315 LEU A N 1
ATOM 2448 C CA . LEU A 1 315 ? 16.058 9.431 -12.971 1.00 90.06 315 LEU A CA 1
ATOM 2449 C C . LEU A 1 315 ? 15.672 8.356 -11.951 1.00 90.06 315 LEU A C 1
ATOM 2451 O O . LEU A 1 315 ? 14.709 8.537 -11.208 1.00 90.06 315 LEU A O 1
ATOM 2455 N N . PHE A 1 316 ? 16.434 7.266 -11.863 1.00 90.94 316 PHE A N 1
ATOM 2456 C CA . PHE A 1 316 ? 16.178 6.208 -10.890 1.00 90.94 316 PHE A CA 1
ATOM 2457 C C . PHE A 1 316 ? 16.238 6.735 -9.455 1.00 90.94 316 PHE A C 1
ATOM 2459 O O . PHE A 1 316 ? 15.331 6.482 -8.663 1.00 90.94 316 PHE A O 1
ATOM 2466 N N . TRP A 1 317 ? 17.251 7.539 -9.129 1.00 93.94 317 TRP A N 1
ATOM 2467 C CA . TRP A 1 317 ? 17.349 8.167 -7.819 1.00 93.94 317 TRP A CA 1
ATOM 2468 C C . TRP A 1 317 ? 16.128 9.043 -7.520 1.00 93.94 317 TRP A C 1
ATOM 2470 O O . TRP A 1 317 ? 15.523 8.909 -6.458 1.00 93.94 317 TRP A O 1
ATOM 2480 N N . TRP A 1 318 ? 15.715 9.890 -8.467 1.00 94.88 318 TRP A N 1
ATOM 2481 C CA . TRP A 1 318 ? 14.586 10.803 -8.286 1.00 94.88 318 TRP A CA 1
ATOM 2482 C C . TRP A 1 318 ? 13.241 10.085 -8.133 1.00 94.88 318 TRP A C 1
ATOM 2484 O O . TRP A 1 318 ? 12.409 10.523 -7.340 1.00 94.88 318 TRP A O 1
ATOM 2494 N N . TYR A 1 319 ? 13.020 8.996 -8.874 1.00 89.50 319 TYR A N 1
ATOM 2495 C CA . TYR A 1 319 ? 11.735 8.292 -8.897 1.00 89.50 319 TYR A CA 1
ATOM 2496 C C . TYR A 1 319 ? 11.630 7.127 -7.909 1.00 89.50 319 TYR A C 1
ATOM 2498 O O . TYR A 1 319 ? 10.515 6.788 -7.521 1.00 89.50 319 TYR A O 1
ATOM 2506 N N . VAL A 1 320 ? 12.744 6.512 -7.503 1.00 89.19 320 VAL A N 1
ATOM 2507 C CA . VAL A 1 320 ? 12.740 5.292 -6.673 1.00 89.19 320 VAL A CA 1
ATOM 2508 C C . VAL A 1 320 ? 13.333 5.528 -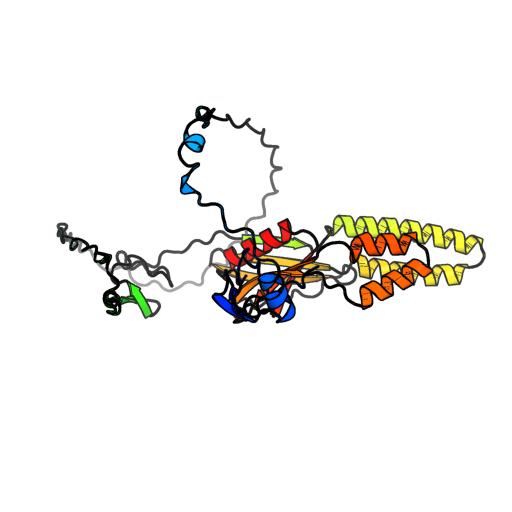5.285 1.00 89.19 320 VAL A C 1
ATOM 2510 O O . VAL A 1 320 ? 12.745 5.096 -4.299 1.00 89.19 320 VAL A O 1
ATOM 2513 N N . ILE A 1 321 ? 14.467 6.230 -5.184 1.00 91.12 321 ILE A N 1
ATOM 2514 C CA . ILE A 1 321 ? 15.218 6.394 -3.918 1.00 91.12 321 ILE A CA 1
ATOM 2515 C C . ILE A 1 321 ? 14.788 7.638 -3.132 1.00 91.12 321 ILE A C 1
ATOM 2517 O O . ILE A 1 321 ? 14.774 7.649 -1.897 1.00 91.12 321 ILE A O 1
ATOM 2521 N N . LYS A 1 322 ? 14.522 8.732 -3.846 1.00 91.56 322 LYS A N 1
ATOM 2522 C CA . LYS A 1 322 ? 14.169 10.020 -3.260 1.00 91.56 322 LYS A CA 1
ATOM 2523 C C . LYS A 1 322 ? 12.780 10.048 -2.610 1.00 91.56 322 LYS A C 1
ATOM 2525 O O . LYS A 1 322 ? 12.700 10.656 -1.545 1.00 91.56 322 LYS A O 1
ATOM 2530 N N . PRO A 1 323 ? 11.702 9.510 -3.215 1.00 92.19 323 PRO A N 1
ATOM 2531 C CA . PRO A 1 323 ? 10.372 9.726 -2.671 1.00 92.19 323 PRO A CA 1
ATOM 2532 C C . PRO A 1 323 ? 10.184 8.937 -1.378 1.00 92.19 323 PRO A C 1
ATOM 2534 O O . PRO A 1 323 ? 10.584 7.777 -1.279 1.00 92.19 323 PRO A O 1
ATOM 2537 N N . ASP A 1 324 ? 9.542 9.574 -0.404 1.00 94.31 324 ASP A N 1
ATOM 2538 C CA . ASP A 1 324 ? 9.128 8.901 0.820 1.00 94.31 324 ASP A CA 1
ATOM 2539 C C . ASP A 1 324 ? 8.095 7.819 0.498 1.00 94.31 324 ASP A C 1
ATOM 2541 O O . ASP A 1 324 ? 7.239 7.989 -0.379 1.00 94.31 324 ASP A O 1
ATOM 2545 N N . GLN A 1 325 ? 8.185 6.694 1.206 1.00 93.69 325 GLN A N 1
ATOM 2546 C CA . GLN A 1 325 ? 7.237 5.600 1.069 1.00 93.69 325 GLN A CA 1
ATOM 2547 C C . GLN A 1 325 ? 6.320 5.549 2.287 1.00 93.69 325 GLN A C 1
ATOM 2549 O O . GLN A 1 325 ? 6.743 5.600 3.444 1.00 93.69 325 GLN A O 1
ATOM 2554 N N . PHE A 1 326 ? 5.031 5.446 1.999 1.00 96.12 326 PHE A N 1
ATOM 2555 C CA . PHE A 1 326 ? 3.974 5.313 2.980 1.00 96.12 326 PHE A CA 1
ATOM 2556 C C . PHE A 1 326 ? 3.407 3.904 2.881 1.00 96.12 326 PHE A C 1
ATOM 2558 O O . PHE A 1 326 ? 3.001 3.447 1.807 1.00 96.12 326 PHE A O 1
ATOM 2565 N N . HIS A 1 327 ? 3.389 3.225 4.020 1.00 95.75 327 HIS A N 1
ATOM 2566 C CA . HIS A 1 327 ? 2.910 1.862 4.152 1.00 95.75 327 HIS A CA 1
ATOM 2567 C C . HIS A 1 327 ? 1.698 1.863 5.071 1.00 95.75 327 HIS A C 1
ATOM 2569 O O . HIS A 1 327 ? 1.777 2.334 6.203 1.00 95.75 327 HIS A O 1
ATOM 2575 N N . VAL A 1 328 ? 0.581 1.320 4.596 1.00 97.38 328 VAL A N 1
ATOM 2576 C CA . VAL A 1 328 ? -0.549 0.987 5.469 1.00 97.38 328 VAL A CA 1
ATOM 2577 C C . VAL A 1 328 ? -0.444 -0.497 5.756 1.00 97.38 328 VAL A C 1
ATOM 2579 O O . VAL A 1 328 ? -0.470 -1.307 4.825 1.00 97.38 328 VAL A O 1
ATOM 2582 N N . ALA A 1 329 ? -0.299 -0.855 7.023 1.00 97.62 329 ALA A N 1
ATOM 2583 C CA . ALA A 1 329 ? -0.184 -2.238 7.452 1.00 97.62 329 ALA A CA 1
ATOM 2584 C C . ALA A 1 329 ? -1.178 -2.539 8.571 1.00 97.62 329 ALA A C 1
ATOM 2586 O O . ALA A 1 329 ? -1.484 -1.684 9.401 1.00 97.62 329 ALA A O 1
ATOM 2587 N N . LEU A 1 330 ? -1.672 -3.772 8.587 1.00 97.88 330 LEU A N 1
ATOM 2588 C CA . LEU A 1 330 ? -2.356 -4.323 9.745 1.00 97.88 330 LEU A CA 1
ATOM 2589 C C . LEU A 1 330 ? -1.306 -4.685 10.795 1.00 97.88 330 LEU A C 1
ATOM 2591 O O . LEU A 1 330 ? -0.275 -5.284 10.460 1.00 97.88 330 LEU A O 1
ATOM 2595 N N . SER A 1 331 ? -1.560 -4.295 12.041 1.00 97.38 331 SER A N 1
ATOM 2596 C CA . SER A 1 331 ? -0.657 -4.525 13.161 1.00 97.38 331 SER A CA 1
ATOM 2597 C C . SER A 1 331 ? -1.232 -5.501 14.182 1.00 97.38 331 SER A C 1
ATOM 2599 O O . SER A 1 331 ? -2.437 -5.547 14.442 1.00 97.38 331 SER A O 1
ATOM 2601 N N . MET A 1 332 ? -0.330 -6.299 14.747 1.00 95.06 332 MET A N 1
ATOM 2602 C CA . MET A 1 332 ? -0.596 -7.188 15.877 1.00 95.06 332 MET A CA 1
ATOM 2603 C C . MET A 1 332 ? -0.539 -6.417 17.204 1.00 95.06 332 MET A C 1
ATOM 2605 O O . MET A 1 332 ? -0.314 -5.199 17.225 1.00 95.06 332 MET A O 1
ATOM 2609 N N . ALA A 1 333 ? -0.696 -7.140 18.316 1.00 87.19 333 ALA A N 1
ATOM 2610 C CA . ALA A 1 333 ? -0.409 -6.622 19.647 1.00 87.19 333 ALA A CA 1
ATOM 2611 C C . ALA A 1 333 ? 0.936 -5.879 19.663 1.00 87.19 333 ALA A C 1
ATOM 2613 O O . ALA A 1 333 ? 1.946 -6.372 19.155 1.00 87.19 333 ALA A O 1
ATOM 2614 N N . HIS A 1 334 ? 0.931 -4.676 20.241 1.00 87.31 334 HIS A N 1
ATOM 2615 C CA . HIS A 1 334 ? 2.080 -3.760 20.335 1.00 87.31 334 HIS A CA 1
ATOM 2616 C C . HIS A 1 334 ? 2.449 -2.983 19.060 1.00 87.31 334 HIS A C 1
ATOM 2618 O O . HIS A 1 334 ? 3.518 -2.381 19.013 1.00 87.31 334 HIS A O 1
ATOM 2624 N N . GLY A 1 335 ? 1.582 -2.948 18.043 1.00 88.94 335 GLY A N 1
ATOM 2625 C CA . GLY A 1 335 ? 1.742 -2.033 16.904 1.00 88.94 335 GLY A CA 1
ATOM 2626 C C . GLY A 1 335 ? 2.748 -2.489 15.842 1.00 88.94 335 GLY A C 1
ATOM 2627 O O . GLY A 1 335 ? 2.993 -1.758 14.883 1.00 88.94 335 GLY A O 1
ATOM 2628 N N . TYR A 1 336 ? 3.293 -3.705 15.953 1.00 93.25 336 TYR A N 1
ATOM 2629 C CA . TYR A 1 336 ? 4.182 -4.259 14.931 1.00 93.25 336 TYR A CA 1
ATOM 2630 C C . TYR A 1 336 ? 3.416 -4.529 13.626 1.00 93.25 336 TYR A C 1
ATOM 2632 O O . TYR A 1 336 ? 2.403 -5.235 13.659 1.00 93.25 336 TYR A O 1
ATOM 2640 N N . PRO A 1 337 ? 3.875 -4.001 12.475 1.00 95.38 337 PRO A N 1
ATOM 2641 C CA . PRO A 1 337 ? 3.246 -4.253 11.183 1.00 95.38 337 PRO A CA 1
ATOM 2642 C C . PRO A 1 337 ? 3.498 -5.698 10.744 1.00 95.38 337 PRO A C 1
ATOM 2644 O O . PRO A 1 337 ? 4.645 -6.104 10.573 1.00 95.38 337 PRO A O 1
ATOM 2647 N N . GLU A 1 338 ? 2.438 -6.468 10.515 1.00 96.00 338 GLU A N 1
ATOM 2648 C CA . GLU A 1 338 ? 2.559 -7.855 10.047 1.00 96.00 338 GLU A CA 1
ATOM 2649 C C . GLU A 1 338 ? 2.149 -7.982 8.578 1.00 96.00 338 GLU A C 1
ATOM 2651 O O . GLU A 1 338 ? 2.871 -8.558 7.767 1.00 96.00 338 GLU A O 1
ATOM 2656 N N . THR A 1 339 ? 0.999 -7.405 8.211 1.00 96.75 339 THR A N 1
ATOM 2657 C CA . THR A 1 339 ? 0.453 -7.524 6.854 1.00 96.75 339 THR A CA 1
ATOM 2658 C C . THR A 1 339 ? 0.348 -6.163 6.183 1.00 96.75 339 THR A C 1
ATOM 2660 O O . THR A 1 339 ? -0.516 -5.355 6.520 1.00 96.75 339 THR A O 1
ATOM 2663 N N . THR A 1 340 ? 1.193 -5.904 5.182 1.00 96.31 340 THR A N 1
ATOM 2664 C CA . THR A 1 340 ? 1.115 -4.680 4.372 1.00 96.31 340 THR A CA 1
ATOM 2665 C C . THR A 1 340 ? -0.099 -4.718 3.440 1.00 96.31 340 THR A C 1
ATOM 2667 O O . THR A 1 340 ? -0.199 -5.575 2.555 1.00 96.31 340 THR A O 1
ATOM 2670 N N . LEU A 1 341 ? -1.008 -3.759 3.621 1.00 96.94 341 LEU A N 1
ATOM 2671 C CA . LEU A 1 341 ? -2.186 -3.553 2.778 1.00 96.94 341 LEU A CA 1
ATOM 2672 C C . LEU A 1 341 ? -1.868 -2.708 1.547 1.00 96.94 341 LEU A C 1
ATOM 2674 O O . LEU A 1 341 ? -2.377 -2.989 0.465 1.00 96.94 341 LEU A O 1
ATOM 2678 N N . TYR A 1 342 ? -1.058 -1.666 1.726 1.00 96.56 342 TYR A N 1
ATOM 2679 C CA . TYR A 1 342 ? -0.739 -0.695 0.687 1.00 96.56 342 TYR A CA 1
ATOM 2680 C C . TYR A 1 342 ? 0.692 -0.188 0.839 1.00 96.56 342 TYR A C 1
ATOM 2682 O O . TYR A 1 342 ? 1.136 0.085 1.956 1.00 96.56 342 TYR A O 1
ATOM 2690 N N . ARG A 1 343 ? 1.381 -0.020 -0.294 1.00 95.06 343 ARG A N 1
ATOM 2691 C CA . ARG A 1 343 ? 2.689 0.631 -0.403 1.00 95.06 343 ARG A CA 1
ATOM 2692 C C . ARG A 1 343 ? 2.637 1.662 -1.527 1.00 95.06 343 ARG A C 1
ATOM 2694 O O . ARG A 1 343 ? 2.341 1.320 -2.670 1.00 95.06 343 ARG A O 1
ATOM 2701 N N . GLY A 1 344 ? 2.953 2.918 -1.228 1.00 94.00 344 GLY A N 1
ATOM 2702 C CA . GLY A 1 344 ? 2.974 3.968 -2.246 1.00 94.00 344 GLY A CA 1
ATOM 2703 C C . GLY A 1 344 ? 3.669 5.246 -1.797 1.00 94.00 344 GLY A C 1
ATOM 2704 O O . GLY A 1 344 ? 4.087 5.371 -0.653 1.00 94.00 344 GLY A O 1
ATOM 2705 N N . THR A 1 345 ? 3.792 6.205 -2.711 1.00 94.00 345 THR A N 1
ATOM 2706 C CA . THR A 1 345 ? 4.461 7.498 -2.466 1.00 94.00 345 THR A CA 1
ATOM 2707 C C . THR A 1 345 ? 3.495 8.625 -2.097 1.00 94.00 345 THR A C 1
ATOM 2709 O O . THR A 1 345 ? 3.918 9.706 -1.702 1.00 94.00 345 THR A O 1
ATOM 2712 N N . ASN A 1 346 ? 2.185 8.398 -2.232 1.00 95.75 346 ASN A N 1
ATOM 2713 C CA . ASN A 1 346 ? 1.161 9.398 -1.948 1.00 95.75 346 ASN A CA 1
ATOM 2714 C C . ASN A 1 346 ? 0.649 9.261 -0.509 1.00 95.75 346 ASN A C 1
ATOM 2716 O O . ASN A 1 346 ? -0.130 8.355 -0.203 1.00 95.75 346 ASN A O 1
ATOM 2720 N N . GLU A 1 347 ? 1.058 10.191 0.352 1.00 95.94 347 GLU A N 1
ATOM 2721 C CA . GLU A 1 347 ? 0.633 10.241 1.750 1.00 95.94 347 GLU A CA 1
ATOM 2722 C C . GLU A 1 347 ? -0.884 10.390 1.904 1.00 95.94 347 GLU A C 1
ATOM 2724 O O . GLU A 1 347 ? -1.496 9.695 2.714 1.00 95.94 347 GLU A O 1
ATOM 2729 N N . ALA A 1 348 ? -1.507 11.272 1.118 1.00 96.94 348 ALA A N 1
ATOM 2730 C CA . ALA A 1 348 ? -2.939 11.541 1.218 1.00 96.94 348 ALA A CA 1
ATOM 2731 C C . ALA A 1 348 ? -3.759 10.282 0.908 1.00 96.94 348 ALA A C 1
ATOM 2733 O O . ALA A 1 348 ? -4.703 9.963 1.626 1.00 96.94 348 ALA A O 1
ATOM 2734 N N . GLN A 1 349 ? -3.338 9.523 -0.107 1.00 96.50 349 GLN A N 1
ATOM 2735 C CA . GLN A 1 349 ? -3.950 8.240 -0.447 1.00 96.50 349 GLN A CA 1
ATOM 2736 C C . GLN A 1 349 ? -3.732 7.196 0.656 1.00 96.50 349 GLN A C 1
ATOM 2738 O O . GLN A 1 349 ? -4.655 6.460 0.989 1.00 96.50 349 GLN A O 1
ATOM 2743 N N . ALA A 1 350 ? -2.542 7.139 1.260 1.00 97.12 350 ALA A N 1
ATOM 2744 C CA . ALA A 1 350 ? -2.274 6.218 2.362 1.00 97.12 350 ALA A CA 1
ATOM 2745 C C . ALA A 1 350 ? -3.135 6.534 3.602 1.00 97.12 350 ALA A C 1
ATOM 2747 O O . ALA A 1 350 ? -3.679 5.620 4.220 1.00 97.12 350 ALA A O 1
ATOM 2748 N N . ARG A 1 351 ? -3.327 7.821 3.928 1.00 97.62 351 ARG A N 1
ATOM 2749 C CA . ARG A 1 351 ? -4.234 8.273 4.999 1.00 97.62 351 ARG A CA 1
ATOM 2750 C C . ARG A 1 351 ? -5.702 7.969 4.682 1.00 97.62 351 ARG A C 1
ATOM 2752 O O . ARG A 1 351 ? -6.430 7.545 5.572 1.00 97.62 351 ARG A O 1
ATOM 2759 N N . GLU A 1 352 ? -6.134 8.133 3.430 1.00 97.75 352 GLU A N 1
ATOM 2760 C CA . GLU A 1 352 ? -7.485 7.742 2.998 1.00 97.75 352 GLU A CA 1
ATOM 2761 C C . GLU A 1 352 ? -7.704 6.233 3.169 1.00 97.75 352 GLU A C 1
ATOM 2763 O O . GLU A 1 352 ? -8.714 5.818 3.733 1.00 97.75 352 GLU A O 1
ATOM 2768 N N . ILE A 1 353 ? -6.747 5.409 2.729 1.00 97.81 353 ILE A N 1
ATOM 2769 C CA . ILE A 1 353 ? -6.815 3.950 2.882 1.00 97.81 353 ILE A CA 1
ATOM 2770 C C . ILE A 1 353 ? -6.880 3.574 4.363 1.00 97.81 353 ILE A C 1
ATOM 2772 O O . ILE A 1 353 ? -7.731 2.769 4.732 1.00 97.81 353 ILE A O 1
ATOM 2776 N N . LEU A 1 354 ? -6.029 4.168 5.208 1.00 97.94 354 LEU A N 1
ATOM 2777 C CA . LEU A 1 354 ? -6.048 3.961 6.659 1.00 97.94 354 LEU A CA 1
ATOM 2778 C C . LEU A 1 354 ? -7.447 4.232 7.227 1.00 97.94 354 LEU A C 1
ATOM 2780 O O . LEU A 1 354 ? -8.035 3.345 7.844 1.00 97.94 354 LEU A O 1
ATOM 2784 N N . GLN A 1 355 ? -8.004 5.412 6.944 1.00 97.88 355 GLN A N 1
ATOM 2785 C CA . GLN A 1 355 ? -9.319 5.820 7.432 1.00 97.88 355 GLN A CA 1
ATOM 2786 C C . GLN A 1 355 ? -10.421 4.865 6.961 1.00 97.88 355 GLN A C 1
ATOM 2788 O O . GLN A 1 355 ? -11.216 4.394 7.766 1.00 97.88 355 GLN A O 1
ATOM 2793 N N . VAL A 1 356 ? -10.450 4.515 5.670 1.00 97.94 356 VAL A N 1
ATOM 2794 C CA . VAL A 1 356 ? -11.485 3.620 5.133 1.00 97.94 356 VAL A CA 1
ATOM 2795 C C . VAL A 1 356 ? -11.357 2.205 5.698 1.00 97.94 356 VAL A C 1
ATOM 2797 O O . VAL A 1 356 ? -12.374 1.556 5.947 1.00 97.94 356 VAL A O 1
ATOM 2800 N N . VAL A 1 357 ? -10.138 1.707 5.918 1.00 97.94 357 VAL A N 1
ATOM 2801 C CA . VAL A 1 357 ? -9.927 0.400 6.554 1.00 97.94 357 VAL A CA 1
ATOM 2802 C C . VAL A 1 357 ? -10.402 0.440 8.004 1.00 97.94 357 VAL A C 1
ATOM 2804 O O . VAL A 1 357 ? -11.123 -0.474 8.406 1.00 97.94 357 VAL A O 1
ATOM 2807 N N . MET A 1 358 ? -10.079 1.490 8.763 1.00 97.56 358 MET A N 1
ATOM 2808 C CA . MET A 1 358 ? -10.555 1.671 10.139 1.00 97.56 358 MET A CA 1
ATOM 2809 C C . MET A 1 358 ? -12.082 1.761 10.200 1.00 97.56 358 MET A C 1
ATOM 2811 O O . MET A 1 358 ? -12.710 1.024 10.954 1.00 97.56 358 MET A O 1
ATOM 2815 N N . ASP A 1 359 ? -12.701 2.574 9.345 1.00 96.62 359 ASP A N 1
ATOM 2816 C CA . ASP A 1 359 ? -14.156 2.750 9.303 1.00 96.62 359 ASP A CA 1
ATOM 2817 C C . ASP A 1 359 ? -14.879 1.463 8.893 1.00 96.62 359 ASP A C 1
ATOM 2819 O O . ASP A 1 359 ? -15.954 1.137 9.413 1.00 96.62 359 ASP A O 1
ATOM 2823 N N . ALA A 1 360 ? -14.299 0.708 7.955 1.00 96.88 360 ALA A N 1
ATOM 2824 C CA . ALA A 1 360 ? -14.860 -0.556 7.512 1.00 96.88 360 ALA A CA 1
ATOM 2825 C C . ALA A 1 360 ? -14.762 -1.619 8.612 1.00 96.88 360 ALA A C 1
ATOM 2827 O O . ALA A 1 360 ? -15.778 -2.230 8.944 1.00 96.88 360 ALA A O 1
ATOM 2828 N N . THR A 1 361 ? -13.564 -1.836 9.161 1.00 96.69 361 THR A N 1
ATOM 2829 C CA . THR A 1 361 ? -13.242 -2.957 10.065 1.00 96.69 361 THR A CA 1
ATOM 2830 C C . THR A 1 361 ? -13.546 -2.684 11.537 1.00 96.69 361 THR A C 1
ATOM 2832 O O . THR A 1 361 ? -13.797 -3.625 12.286 1.00 96.69 361 THR A O 1
ATOM 2835 N N . GLY A 1 362 ? -13.553 -1.419 11.958 1.00 95.75 362 GLY A N 1
ATOM 2836 C CA . GLY A 1 362 ? -13.608 -1.016 13.365 1.00 95.75 362 GLY A CA 1
ATOM 2837 C C . GLY A 1 362 ? -12.279 -1.174 14.115 1.00 95.75 362 GLY A C 1
ATOM 2838 O O . GLY A 1 362 ? -12.267 -1.043 15.339 1.00 95.75 362 GLY A O 1
ATOM 2839 N N . LEU A 1 363 ? -11.181 -1.473 13.412 1.00 96.31 363 LEU A N 1
ATOM 2840 C CA . LEU A 1 363 ? -9.839 -1.521 13.990 1.00 96.31 363 LEU A CA 1
ATOM 2841 C C . LEU A 1 363 ? -9.383 -0.119 14.421 1.00 96.31 363 LEU A C 1
ATOM 2843 O O . LEU A 1 363 ? -9.740 0.884 13.800 1.00 96.31 363 LEU A O 1
ATOM 2847 N N . LYS A 1 364 ? -8.592 -0.054 15.494 1.00 95.94 364 LYS A N 1
ATOM 2848 C CA . LYS A 1 364 ? -8.036 1.203 16.013 1.00 95.94 364 LYS A CA 1
ATOM 2849 C C . LYS A 1 364 ? -6.755 1.583 15.271 1.00 95.94 364 LYS A C 1
ATOM 2851 O O . LYS A 1 364 ? -6.069 0.712 14.734 1.00 95.94 364 LYS A O 1
ATOM 2856 N N . ASP A 1 365 ? -6.439 2.875 15.272 1.00 95.69 365 ASP A N 1
ATOM 2857 C CA . ASP A 1 365 ? -5.107 3.346 14.889 1.00 95.69 365 ASP A CA 1
ATOM 2858 C C . ASP A 1 365 ? -4.136 3.016 16.030 1.00 95.69 365 ASP A C 1
ATOM 2860 O O . ASP A 1 365 ? -4.390 3.379 17.180 1.00 95.69 365 ASP A O 1
ATOM 2864 N N . ASN A 1 366 ? -3.072 2.280 15.713 1.00 90.50 366 ASN A N 1
ATOM 2865 C CA . ASN A 1 366 ? -2.059 1.809 16.666 1.00 90.50 366 ASN A CA 1
ATOM 2866 C C . ASN A 1 366 ? -0.780 2.673 16.648 1.00 90.50 366 ASN A C 1
ATOM 2868 O O . ASN A 1 366 ? 0.281 2.195 17.054 1.00 90.50 366 ASN A O 1
ATOM 2872 N N . ARG A 1 367 ? -0.856 3.898 16.117 1.00 80.56 367 ARG A N 1
ATOM 2873 C CA . ARG A 1 367 ? 0.267 4.847 16.074 1.00 80.56 367 ARG A CA 1
ATOM 2874 C C . ARG A 1 367 ? 0.736 5.369 17.426 1.00 80.56 367 ARG A C 1
ATOM 2876 O O . ARG A 1 367 ? -0.085 5.445 18.363 1.00 80.56 367 ARG A O 1
#

Sequence (367 aa):
MLTPVICRGCGQRLEIPEGHSRSKLRCAECGVFNELPKDLVDHLKSNPAPAPTSIEDNAADLLADQPPVRAKQKREVPATASAPVAKAKPVPPPAPPAPPAETPPLNEDSKEESATYGFAPSETKEPEREVLIQGTIEDDGKAYQVTGDIKKKKCPECEKRTDYRAKICKECGYNFETKEKAVREFTPIIREWEAGWPLQRRVMVFAAAQVVNLVILIMSAISDMFCVGIVLLLVMAALQAFLLGTFDTLKVVRNNKGKVTITRNWRFFFAPKPPDKIKWQDHEGVVLIQGRELDLVNWVMCIILLMYGVLPGVLFWWYVIKPDQFHVALSMAHGYPETTLYRGTNEAQAREILQVVMDATGLKDNR

pLDDT: mean 84.02, std 17.54, range [42.12, 98.31]

Foldseek 3Di:
DDDFDADPQQRDTDDDPQQDLDQWDQRPPPRDIDGDPPVVNVVSVVDRDDDPDPPVPCPVPVVPPDDPDDPPDPDDDPPPPDDDDDDDDDDPDPDDPDDDDDDDDDDDDDDDDDDPDPDDPPPPPDPDDPPPPPPPVDPPVDDPPPPDDQDWDADPPPRDTDHPPDQADPPQRQGPVVRDRDQQFDDKDKDKDWADDDLVVLVVVLVVVLVVLVVVLVVCVVVVNNVVSVVVSVVSNQVSLQVSFWTKMWIWTQDRNLDIWIWIWTGGSVRIDPIDTDPLVQFQAKEKDFDQCPDPVLVVVLVVLVVVHVVSSVVSCVPPRPAIKIWIAGHHPSRDGDGTRGIHRDPVVSVVVRVVCCSSPVHYYND

Secondary structure (DSSP, 8-state):
-PPPPBPTTT-PBPPPPTT--SSEEE-TTT--EEEPPHHHHHHHHHSPPPP---GGGSTTGGGS-----------------------PPPPPPPPPPPPPP-PPPPP------------------PPP--------SS--SPPP------PEEEPTTT--EEETT-SB-TTT-BBTTT-SB----PPPEEEEEESSS-HHHHHHHHHHHHHHHHHHHHHHHHTT-HHHHHHHHHHHHHHHHHHHH-EEEEEEEE-TT--EEEEEEEEETTEEPPPEEE-GGG-SEEEEEEE----HHHHHHHHHHHHH-HHHHHHHIIIIISS-EEEEEEE-GGG-EEEEEEEES-HHHHHHHHHHHHHHH-PEE--